Protein AF-A0A1Q3N729-F1 (afdb_monomer_lite)

pLDDT: mean 86.15, std 10.5, range [48.44, 96.31]

Foldseek 3Di:
DDDAQLQLLLVLLQLLLVCLPVQHDDPVSPVSSVLSNVLSVCSVVVNDHDPCVQADQDQLSLLSSLLSLVLSLVVLVPDDQKDQCPVVVVVVDPDDRIDGSVSSNVNSVVSSVVSPDVVSHDPCLVLVVVLLVQCVVVVWDKFWAFSNRFTWDADPVVRFIAGPPPRDTDDPSRTFKMKTFPVSVVSDDPVSQVCFDWDDDPGIIMTTSD

Radius of gyration: 19.37 Å; chains: 1; bounding box: 48×36×52 Å

Structure (mmCIF, N/CA/C/O backbone):
data_AF-A0A1Q3N729-F1
#
_entry.id   AF-A0A1Q3N729-F1
#
loop_
_atom_site.group_PDB
_atom_site.id
_atom_site.type_symbol
_atom_site.label_atom_id
_atom_site.label_alt_id
_atom_site.label_comp_id
_atom_site.label_asym_id
_atom_site.label_entity_id
_atom_site.label_seq_id
_atom_site.pdbx_PDB_ins_code
_atom_site.Cartn_x
_atom_site.Cartn_y
_atom_site.Cartn_z
_atom_site.occupancy
_atom_site.B_iso_or_equiv
_atom_site.auth_seq_id
_atom_site.auth_comp_id
_atom_site.auth_asym_id
_atom_site.auth_atom_id
_atom_site.pdbx_PDB_model_num
ATOM 1 N N . MET A 1 1 ? 1.161 -14.748 -14.981 1.00 62.72 1 MET A N 1
ATOM 2 C CA . MET A 1 1 ? 1.676 -13.370 -14.908 1.00 62.72 1 MET A CA 1
ATOM 3 C C . MET A 1 1 ? 1.676 -12.791 -16.302 1.00 62.72 1 MET A C 1
ATOM 5 O O . MET A 1 1 ? 2.078 -13.493 -17.229 1.00 62.72 1 MET A O 1
ATOM 9 N N . THR A 1 2 ? 1.177 -11.568 -16.454 1.00 73.75 2 THR A N 1
ATOM 10 C CA . THR A 1 2 ? 1.256 -10.825 -17.720 1.00 73.75 2 THR A CA 1
ATOM 11 C C . THR A 1 2 ? 2.715 -10.470 -18.000 1.00 73.75 2 THR A C 1
ATOM 13 O O . THR A 1 2 ? 3.450 -10.120 -17.078 1.00 73.75 2 THR A O 1
ATOM 16 N N . TYR A 1 3 ? 3.157 -10.611 -19.249 1.00 81.81 3 TYR A N 1
ATOM 17 C CA . TYR A 1 3 ? 4.534 -10.305 -19.633 1.00 81.81 3 TYR A CA 1
ATOM 18 C C . TYR A 1 3 ? 4.763 -8.788 -19.659 1.00 81.81 3 TYR A C 1
ATOM 20 O O . TYR A 1 3 ? 4.086 -8.078 -20.399 1.00 81.81 3 TYR A O 1
ATOM 28 N N . ILE A 1 4 ? 5.742 -8.308 -18.889 1.00 86.38 4 ILE A N 1
ATOM 29 C CA . ILE A 1 4 ? 6.162 -6.902 -18.862 1.00 86.38 4 ILE A CA 1
ATOM 30 C C . ILE A 1 4 ? 7.494 -6.780 -19.607 1.00 86.38 4 ILE A C 1
ATOM 32 O O . ILE A 1 4 ? 8.434 -7.524 -19.336 1.00 86.38 4 ILE A O 1
ATOM 36 N N . GLN A 1 5 ? 7.581 -5.831 -20.543 1.00 88.25 5 GLN A N 1
ATOM 37 C CA . GLN A 1 5 ? 8.807 -5.577 -21.306 1.00 88.25 5 GLN A CA 1
ATOM 38 C C . GLN A 1 5 ? 9.967 -5.189 -20.366 1.00 88.25 5 GLN A C 1
ATOM 40 O O . GLN A 1 5 ? 9.755 -4.339 -19.496 1.00 88.25 5 GLN A O 1
ATOM 45 N N . PRO A 1 6 ? 11.197 -5.708 -20.563 1.00 88.38 6 PRO A N 1
ATOM 46 C CA . PRO A 1 6 ? 12.302 -5.514 -19.617 1.00 88.38 6 PRO A CA 1
ATOM 47 C C . PRO A 1 6 ? 12.615 -4.043 -19.302 1.00 88.38 6 PRO A C 1
ATOM 49 O O . PRO A 1 6 ? 12.797 -3.671 -18.146 1.00 88.38 6 PRO A O 1
ATOM 52 N N . HIS A 1 7 ? 12.588 -3.166 -20.310 1.00 88.19 7 HIS A N 1
ATOM 53 C CA . HIS A 1 7 ? 12.826 -1.735 -20.099 1.00 88.19 7 HIS A CA 1
ATOM 54 C C . HIS A 1 7 ? 11.724 -1.053 -19.262 1.00 88.19 7 HIS A C 1
ATOM 56 O O . HIS A 1 7 ? 12.031 -0.174 -18.460 1.00 88.19 7 HIS A O 1
ATOM 62 N N . LEU A 1 8 ? 10.455 -1.461 -19.405 1.00 90.81 8 LEU A N 1
ATOM 63 C CA . LEU A 1 8 ? 9.344 -0.939 -18.595 1.00 90.81 8 LEU A CA 1
ATOM 64 C C . LEU A 1 8 ? 9.439 -1.459 -17.162 1.00 90.81 8 LEU A C 1
ATOM 66 O O . LEU A 1 8 ? 9.294 -0.685 -16.218 1.00 90.81 8 LEU A O 1
ATOM 70 N N . PHE A 1 9 ? 9.752 -2.747 -17.004 1.00 89.94 9 PHE A N 1
ATOM 71 C CA . PHE A 1 9 ? 10.015 -3.350 -15.702 1.00 89.94 9 PHE A CA 1
ATOM 72 C C . PHE A 1 9 ? 11.151 -2.619 -14.973 1.00 89.94 9 PHE A C 1
ATOM 74 O O . PHE A 1 9 ? 10.977 -2.209 -13.826 1.00 89.94 9 PHE A O 1
ATOM 81 N N . SER A 1 10 ? 12.266 -2.349 -15.662 1.00 90.19 10 SER A N 1
ATOM 82 C CA . SER A 1 10 ? 13.375 -1.556 -15.118 1.00 90.19 10 SER A CA 1
ATOM 83 C C . SER A 1 10 ? 12.914 -0.187 -14.612 1.00 90.19 10 SER A C 1
ATOM 85 O O . SER A 1 10 ? 13.227 0.188 -13.478 1.00 90.19 10 SER A O 1
ATOM 87 N N . MET A 1 11 ? 12.139 0.555 -15.413 1.00 91.00 11 MET A N 1
ATOM 88 C CA . MET A 1 11 ? 11.626 1.869 -15.01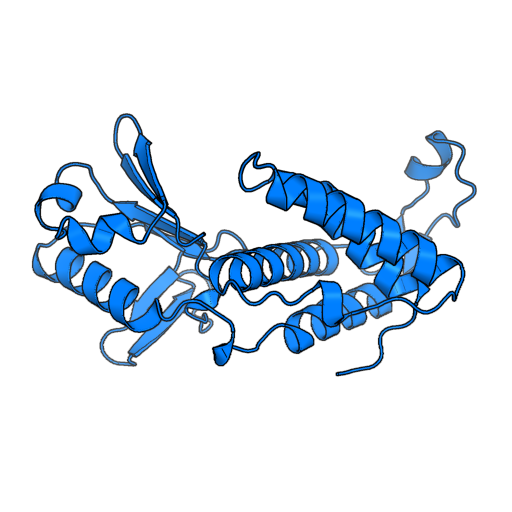2 1.00 91.00 11 MET A CA 1
ATOM 89 C C . MET A 1 11 ? 10.739 1.781 -13.766 1.00 91.00 11 MET A C 1
ATOM 91 O O . MET A 1 11 ? 10.939 2.552 -12.826 1.00 91.00 11 MET A O 1
ATOM 95 N N . ILE A 1 12 ? 9.810 0.821 -13.720 1.00 92.31 12 ILE A N 1
ATOM 96 C CA . ILE A 1 12 ? 8.921 0.606 -12.568 1.00 92.31 12 ILE A CA 1
ATOM 97 C C . ILE A 1 12 ? 9.743 0.281 -11.314 1.00 92.31 12 ILE A C 1
ATOM 99 O O . ILE A 1 12 ? 9.556 0.923 -10.279 1.00 92.31 12 ILE A O 1
ATOM 103 N N . CYS A 1 13 ? 10.703 -0.645 -11.409 1.00 91.38 13 CYS A N 1
ATOM 104 C CA . CYS A 1 13 ? 11.597 -1.000 -10.306 1.00 91.38 13 CYS A CA 1
ATOM 105 C C . CYS A 1 13 ? 12.408 0.199 -9.804 1.00 91.38 13 CYS A C 1
ATOM 107 O O . CYS A 1 13 ? 12.534 0.374 -8.595 1.00 91.38 13 CYS A O 1
ATOM 109 N N . ARG A 1 14 ? 12.911 1.068 -10.691 1.00 91.38 14 ARG A N 1
ATOM 110 C CA . ARG A 1 14 ? 13.633 2.291 -10.290 1.00 91.38 14 ARG A CA 1
ATOM 111 C C . ARG A 1 14 ? 12.739 3.288 -9.572 1.00 91.38 14 ARG A C 1
ATOM 113 O O . ARG A 1 14 ? 13.172 3.884 -8.584 1.00 91.38 14 ARG A O 1
ATOM 120 N N . ILE A 1 15 ? 11.516 3.495 -10.055 1.00 91.62 15 ILE A N 1
ATOM 121 C CA . ILE A 1 15 ? 10.563 4.400 -9.402 1.00 91.62 15 ILE A CA 1
ATOM 122 C C . ILE A 1 15 ? 10.216 3.849 -8.012 1.00 91.62 15 ILE A C 1
ATOM 124 O O . ILE A 1 15 ? 10.331 4.582 -7.028 1.00 91.62 15 ILE A O 1
ATOM 128 N N . ALA A 1 16 ? 9.913 2.551 -7.913 1.00 90.94 16 ALA A N 1
ATOM 129 C CA . ALA A 1 16 ? 9.647 1.869 -6.649 1.00 90.94 16 ALA A CA 1
ATOM 130 C C . ALA A 1 16 ? 10.847 1.936 -5.686 1.00 90.94 16 ALA A C 1
ATOM 132 O O . ALA A 1 16 ? 10.696 2.334 -4.533 1.00 90.94 16 ALA A O 1
ATOM 133 N N . ALA A 1 17 ? 12.065 1.644 -6.150 1.00 90.00 17 ALA A N 1
ATOM 134 C CA . ALA A 1 17 ? 13.282 1.681 -5.333 1.00 90.00 17 ALA A CA 1
ATOM 135 C C . ALA A 1 17 ? 13.542 3.071 -4.730 1.00 90.00 17 ALA A C 1
ATOM 137 O O . ALA A 1 17 ? 13.922 3.193 -3.564 1.00 90.00 17 ALA A O 1
ATOM 138 N N . ASN A 1 18 ? 13.289 4.140 -5.491 1.00 85.88 18 ASN A N 1
ATOM 139 C CA . ASN A 1 18 ? 13.407 5.512 -4.989 1.00 85.88 18 ASN A CA 1
ATOM 140 C C . ASN A 1 18 ? 12.306 5.891 -3.983 1.00 85.88 18 ASN A C 1
ATOM 142 O O . ASN A 1 18 ? 12.441 6.890 -3.275 1.00 85.88 18 ASN A O 1
ATOM 146 N N . ARG A 1 19 ? 11.234 5.098 -3.889 1.00 77.75 19 ARG A N 1
ATOM 147 C CA . ARG A 1 19 ? 10.113 5.292 -2.957 1.00 77.75 19 ARG A CA 1
ATOM 148 C C . ARG A 1 19 ? 10.084 4.312 -1.792 1.00 77.75 19 ARG A C 1
ATOM 150 O O . ARG A 1 19 ? 9.336 4.552 -0.851 1.00 77.75 19 ARG A O 1
ATOM 157 N N . ALA A 1 20 ? 10.941 3.293 -1.783 1.00 71.50 20 ALA A N 1
ATOM 158 C CA . ALA A 1 20 ? 11.033 2.313 -0.698 1.00 71.50 20 ALA A CA 1
ATOM 159 C C . ALA A 1 20 ? 11.276 2.944 0.696 1.00 71.50 20 ALA A C 1
ATOM 161 O O . ALA A 1 20 ? 11.021 2.306 1.711 1.00 71.50 20 ALA A O 1
ATOM 162 N N . TYR A 1 21 ? 11.705 4.212 0.754 1.00 59.06 21 TYR A N 1
ATOM 163 C CA . TYR A 1 21 ? 11.908 4.981 1.987 1.00 59.06 21 TYR A CA 1
ATOM 164 C C . TYR A 1 21 ? 10.679 5.710 2.543 1.00 59.06 21 TYR A C 1
ATOM 166 O O . TYR A 1 21 ? 10.764 6.255 3.641 1.00 59.06 21 TYR A O 1
ATOM 174 N N . TYR A 1 22 ? 9.553 5.763 1.827 1.00 54.75 22 TYR A N 1
ATOM 175 C CA . TYR A 1 22 ? 8.402 6.575 2.251 1.00 54.75 22 TYR A CA 1
ATOM 176 C C . TYR A 1 22 ? 7.656 6.003 3.476 1.00 54.75 22 TYR A C 1
ATOM 178 O O . TYR A 1 22 ? 6.832 6.698 4.061 1.00 54.75 22 TYR A O 1
ATOM 186 N N . PHE A 1 23 ? 7.961 4.763 3.886 1.00 51.62 23 PHE A N 1
ATOM 187 C CA . PHE A 1 23 ? 7.179 3.996 4.865 1.00 51.62 23 PHE A CA 1
ATOM 188 C C . PHE A 1 23 ? 7.904 3.659 6.190 1.00 51.62 23 PHE A C 1
ATOM 190 O O . PHE A 1 23 ? 7.262 3.053 7.033 1.00 51.62 23 PHE A O 1
ATOM 197 N N . GLU A 1 24 ? 9.174 4.075 6.375 1.00 53.62 24 GLU A N 1
ATOM 198 C CA . GLU A 1 24 ? 10.102 3.925 7.540 1.00 53.62 24 GLU A CA 1
ATOM 199 C C . GLU A 1 24 ? 11.407 3.176 7.197 1.00 53.62 24 GLU A C 1
ATOM 201 O O . GLU A 1 24 ? 11.455 2.351 6.285 1.00 53.62 24 GLU A O 1
ATOM 206 N N . PHE A 1 25 ? 12.483 3.479 7.934 1.00 60.22 25 PHE A N 1
ATOM 207 C CA . PHE A 1 25 ? 13.838 2.972 7.692 1.00 60.22 25 PHE A CA 1
ATOM 208 C C . PHE A 1 25 ? 14.115 1.698 8.504 1.00 60.22 25 PHE A C 1
ATOM 210 O O . PHE A 1 25 ? 14.420 1.771 9.694 1.00 60.22 25 PHE A O 1
ATOM 217 N N . ASP A 1 26 ? 14.059 0.540 7.851 1.00 73.50 26 ASP A N 1
ATOM 218 C CA . ASP A 1 26 ? 14.499 -0.739 8.410 1.00 73.50 26 ASP A CA 1
ATOM 219 C C . ASP A 1 26 ? 15.453 -1.477 7.444 1.00 73.50 26 ASP A C 1
ATOM 221 O O . ASP A 1 26 ? 15.571 -1.151 6.258 1.00 73.50 26 ASP A O 1
ATOM 225 N N . ASP A 1 27 ? 16.205 -2.445 7.977 1.00 80.81 27 ASP A N 1
ATOM 226 C CA . ASP A 1 27 ? 17.251 -3.169 7.234 1.00 80.81 27 ASP A CA 1
ATOM 227 C C . ASP A 1 27 ? 16.683 -3.975 6.053 1.00 80.81 27 ASP A C 1
ATOM 229 O O . ASP A 1 27 ? 17.335 -4.141 5.020 1.00 80.81 27 ASP A O 1
ATOM 233 N N . TRP A 1 28 ? 15.444 -4.457 6.172 1.00 82.88 28 TRP A N 1
ATOM 234 C CA . TRP A 1 28 ? 14.828 -5.257 5.121 1.00 82.88 28 TRP A CA 1
ATOM 235 C C . TRP A 1 28 ? 14.376 -4.385 3.938 1.00 82.88 28 TRP A C 1
ATOM 237 O O . TRP A 1 28 ? 14.582 -4.788 2.791 1.00 82.88 28 TRP A O 1
ATOM 247 N N . ARG A 1 29 ? 13.843 -3.175 4.169 1.00 80.44 29 ARG A N 1
ATOM 248 C CA . ARG A 1 29 ? 13.480 -2.228 3.095 1.00 80.44 29 ARG A CA 1
ATOM 249 C C . ARG A 1 29 ? 14.702 -1.728 2.346 1.00 80.44 29 ARG A C 1
ATOM 251 O O . ARG A 1 29 ? 14.620 -1.522 1.135 1.00 80.44 29 ARG A O 1
ATOM 258 N N . LEU A 1 30 ? 15.841 -1.578 3.029 1.00 83.44 30 LEU A N 1
ATOM 259 C CA . LEU A 1 30 ? 17.109 -1.260 2.371 1.00 83.44 30 LEU A CA 1
ATOM 260 C C . LEU A 1 30 ? 17.516 -2.379 1.402 1.00 83.44 30 LEU A C 1
ATOM 262 O O . LEU A 1 30 ? 17.782 -2.109 0.233 1.00 83.44 30 LEU A O 1
ATOM 266 N N . LYS A 1 31 ? 17.457 -3.637 1.854 1.00 87.69 31 LYS A N 1
ATOM 267 C CA . LYS A 1 31 ? 17.709 -4.805 0.996 1.00 87.69 31 LYS A CA 1
ATOM 268 C C . LYS A 1 31 ? 16.724 -4.891 -0.168 1.00 87.69 31 LYS A C 1
ATOM 270 O O . LYS A 1 31 ? 17.140 -5.187 -1.282 1.00 87.69 31 LYS A O 1
ATOM 275 N N . LEU A 1 32 ? 15.439 -4.596 0.060 1.00 88.12 32 LEU A N 1
ATOM 276 C CA . LEU A 1 32 ? 14.440 -4.545 -1.010 1.00 88.12 32 LEU A CA 1
ATOM 277 C C . LEU A 1 32 ? 14.784 -3.463 -2.041 1.00 88.12 32 LEU A C 1
ATOM 279 O O . LEU A 1 32 ? 14.705 -3.718 -3.238 1.00 88.12 32 LEU A O 1
ATOM 283 N N . ARG A 1 33 ? 15.174 -2.264 -1.601 1.00 88.94 33 ARG A N 1
ATOM 284 C CA . ARG A 1 33 ? 15.591 -1.182 -2.501 1.00 88.94 33 ARG A CA 1
ATOM 285 C C . ARG A 1 33 ? 16.772 -1.600 -3.374 1.00 88.94 33 ARG A C 1
ATOM 287 O O . ARG A 1 33 ? 16.723 -1.391 -4.585 1.00 88.94 33 ARG A O 1
ATOM 294 N N . ASP A 1 34 ? 17.808 -2.172 -2.769 1.00 89.56 34 ASP A N 1
ATOM 295 C CA . ASP A 1 34 ? 19.011 -2.595 -3.489 1.00 89.56 34 ASP A CA 1
ATOM 296 C C . ASP A 1 34 ? 18.684 -3.715 -4.484 1.00 89.56 34 ASP A C 1
ATOM 298 O O . ASP A 1 34 ? 19.067 -3.633 -5.652 1.00 89.56 34 ASP A O 1
ATOM 302 N N . ALA A 1 35 ? 17.865 -4.683 -4.065 1.00 89.81 35 ALA A N 1
ATOM 303 C CA . ALA A 1 35 ? 17.335 -5.727 -4.933 1.00 89.81 35 ALA A CA 1
ATOM 304 C C . ALA A 1 35 ? 16.549 -5.154 -6.125 1.00 89.81 35 ALA A C 1
ATOM 306 O O . ALA A 1 35 ? 16.738 -5.594 -7.255 1.00 89.81 35 ALA A O 1
ATOM 307 N N . LEU A 1 36 ? 15.697 -4.144 -5.918 1.00 91.75 36 LEU A N 1
ATOM 308 C CA . LEU A 1 36 ? 14.953 -3.502 -7.009 1.00 91.75 36 LEU A CA 1
ATOM 309 C C . LEU A 1 36 ? 15.881 -2.798 -8.011 1.00 91.75 36 LEU A C 1
ATOM 311 O O . LEU A 1 36 ? 15.623 -2.847 -9.216 1.00 91.75 36 LEU A O 1
ATOM 315 N N . PHE A 1 37 ? 16.964 -2.166 -7.548 1.00 91.69 37 PHE A N 1
ATOM 316 C CA . PHE A 1 37 ? 17.967 -1.597 -8.452 1.00 91.69 37 PHE A CA 1
ATOM 317 C C . PHE A 1 37 ? 18.744 -2.669 -9.216 1.00 91.69 37 PHE A C 1
ATOM 319 O O . PHE A 1 37 ? 18.982 -2.494 -10.412 1.00 91.69 37 PHE A O 1
ATOM 326 N N . GLU A 1 38 ? 19.103 -3.771 -8.560 1.00 90.75 38 GLU A N 1
ATOM 327 C CA . GLU A 1 38 ? 19.756 -4.911 -9.203 1.00 90.75 38 GLU A CA 1
ATOM 328 C C . GLU A 1 38 ? 18.862 -5.507 -10.297 1.00 90.75 38 GLU A C 1
ATOM 330 O O . GLU A 1 38 ? 19.285 -5.594 -11.449 1.00 90.75 38 GLU A O 1
ATOM 335 N N . GLN A 1 39 ? 17.596 -5.801 -9.985 1.00 90.31 39 GLN A N 1
ATOM 336 C CA . GLN A 1 39 ? 16.635 -6.325 -10.960 1.00 90.31 39 GLN A CA 1
ATOM 337 C C . GLN A 1 39 ? 16.397 -5.361 -12.126 1.00 90.31 39 GLN A C 1
ATOM 339 O O . GLN A 1 39 ? 16.280 -5.789 -13.273 1.00 90.31 39 GLN A O 1
ATOM 344 N N . SER A 1 40 ? 16.374 -4.052 -11.862 1.00 90.94 40 SER A N 1
ATOM 345 C CA . SER A 1 40 ? 16.309 -3.040 -12.919 1.00 90.94 40 SER A CA 1
ATOM 346 C C . SER A 1 40 ? 17.525 -3.099 -13.849 1.00 90.94 40 SER A C 1
ATOM 348 O O . SER A 1 40 ? 17.356 -3.077 -15.068 1.00 90.94 40 SER A O 1
ATOM 350 N N . ALA A 1 41 ? 18.738 -3.185 -13.298 1.00 90.25 41 ALA A N 1
ATOM 351 C CA . ALA A 1 41 ? 19.960 -3.272 -14.093 1.00 90.25 41 ALA A CA 1
ATOM 352 C C . ALA A 1 41 ? 20.013 -4.569 -14.916 1.00 90.25 41 ALA A C 1
ATOM 354 O O . ALA A 1 41 ? 20.371 -4.536 -16.092 1.00 90.25 41 ALA A O 1
ATOM 355 N N . MET A 1 42 ? 19.604 -5.695 -14.327 1.00 89.75 42 MET A N 1
ATOM 356 C CA . MET A 1 42 ? 19.506 -6.981 -15.023 1.00 89.75 42 MET A CA 1
ATOM 357 C C . MET A 1 42 ? 18.512 -6.916 -16.189 1.00 89.75 42 MET A C 1
ATOM 359 O O . MET A 1 42 ? 18.853 -7.311 -17.304 1.00 89.75 42 MET A O 1
ATOM 363 N N . ALA A 1 43 ? 17.330 -6.332 -15.966 1.00 88.62 43 ALA A N 1
ATOM 364 C CA . ALA A 1 43 ? 16.313 -6.168 -17.001 1.00 88.62 43 ALA A CA 1
ATOM 365 C C . ALA A 1 43 ? 16.766 -5.252 -18.154 1.00 88.62 43 ALA A C 1
ATOM 367 O O . ALA A 1 43 ? 16.451 -5.527 -19.309 1.00 88.62 43 ALA A O 1
ATOM 368 N N . GLU A 1 44 ? 17.537 -4.191 -17.889 1.00 86.56 44 GLU A N 1
ATOM 369 C CA . GLU A 1 44 ? 18.114 -3.350 -18.956 1.00 86.56 44 GLU A CA 1
ATOM 370 C C . GLU A 1 44 ? 19.161 -4.072 -19.799 1.00 86.56 44 GLU A C 1
ATOM 372 O O . GLU A 1 44 ? 19.295 -3.789 -20.990 1.00 86.56 44 GLU A O 1
ATOM 377 N N . LEU A 1 45 ? 19.898 -4.996 -19.188 1.00 86.25 45 LEU A N 1
ATOM 378 C CA . LEU A 1 45 ? 20.889 -5.814 -19.878 1.00 86.25 45 LEU A CA 1
ATOM 379 C C . LEU A 1 45 ? 20.267 -7.033 -20.578 1.00 86.25 45 LEU A C 1
ATOM 381 O O . LEU A 1 45 ? 21.003 -7.792 -21.206 1.00 86.25 45 LEU A O 1
ATOM 385 N N . ASP A 1 46 ? 18.945 -7.224 -20.467 1.00 81.38 46 ASP A N 1
ATOM 386 C CA . ASP A 1 46 ? 18.220 -8.428 -20.902 1.00 81.38 46 ASP A CA 1
ATOM 387 C C . ASP A 1 46 ? 18.850 -9.722 -20.341 1.00 81.38 46 ASP A C 1
ATOM 389 O O . ASP A 1 46 ? 18.843 -10.791 -20.954 1.00 81.38 46 ASP A O 1
ATOM 393 N N . ILE A 1 47 ? 19.443 -9.612 -19.148 1.00 78.19 47 ILE A N 1
ATOM 394 C CA . ILE A 1 47 ? 20.000 -10.730 -18.391 1.00 78.19 47 ILE A CA 1
ATOM 395 C C . ILE A 1 47 ? 18.895 -11.171 -17.440 1.00 78.19 47 ILE A C 1
ATOM 397 O O . ILE A 1 47 ? 18.396 -10.349 -16.677 1.00 78.19 47 ILE A O 1
ATOM 401 N N . GLY A 1 48 ? 18.504 -12.450 -17.520 1.00 69.06 48 GLY A N 1
ATOM 402 C CA . GLY A 1 48 ? 17.345 -13.012 -16.818 1.00 69.06 48 GLY A CA 1
ATOM 403 C C . GLY A 1 48 ? 17.135 -12.414 -15.427 1.00 69.06 48 GLY A C 1
ATOM 404 O O . GLY A 1 48 ? 17.966 -12.608 -14.547 1.00 69.06 48 GLY A O 1
ATOM 405 N N . PHE A 1 49 ? 16.044 -11.668 -15.266 1.00 72.81 49 PHE A N 1
ATOM 406 C CA . PHE A 1 49 ? 15.644 -11.041 -14.012 1.00 72.81 49 PHE A CA 1
ATOM 407 C C . PHE A 1 49 ? 14.560 -11.886 -13.347 1.00 72.81 49 PHE A C 1
ATOM 409 O O . PHE A 1 49 ? 13.771 -12.555 -14.022 1.00 72.81 49 PHE A O 1
ATOM 416 N N . ASP A 1 50 ? 14.540 -11.865 -12.022 1.00 70.31 50 ASP A N 1
ATOM 417 C CA . ASP A 1 50 ? 13.657 -12.697 -11.226 1.00 70.31 50 ASP A CA 1
ATOM 418 C C . ASP A 1 50 ? 12.531 -11.858 -10.625 1.00 70.31 50 ASP A C 1
ATOM 420 O O . ASP A 1 50 ? 12.727 -11.044 -9.723 1.00 70.31 50 ASP A O 1
ATOM 424 N N . ILE A 1 51 ? 11.321 -12.076 -11.130 1.00 65.94 51 ILE A N 1
ATOM 425 C CA . ILE A 1 51 ? 10.098 -11.497 -10.571 1.00 65.94 51 ILE A CA 1
ATOM 426 C C . ILE A 1 51 ? 9.677 -12.184 -9.264 1.00 65.94 51 ILE A C 1
ATOM 428 O O . ILE A 1 51 ? 8.801 -11.671 -8.576 1.00 65.94 51 ILE A O 1
ATOM 432 N N . GLU A 1 52 ? 10.279 -13.311 -8.879 1.00 65.50 52 GLU A N 1
ATOM 433 C CA . GLU A 1 52 ? 9.988 -14.011 -7.622 1.00 65.50 52 GLU A CA 1
ATOM 434 C C . GLU A 1 52 ? 10.661 -13.370 -6.407 1.00 65.50 52 GLU A C 1
ATOM 436 O O . GLU A 1 52 ? 10.132 -13.496 -5.305 1.00 65.50 52 GLU A O 1
ATOM 441 N N . ILE A 1 53 ? 11.717 -12.560 -6.585 1.00 67.81 53 ILE A N 1
ATOM 442 C CA . ILE A 1 53 ? 12.294 -11.728 -5.502 1.00 67.81 53 ILE A CA 1
ATOM 443 C C . ILE A 1 53 ? 11.241 -10.821 -4.837 1.00 67.81 53 ILE A C 1
ATOM 445 O O . ILE A 1 53 ? 11.383 -10.327 -3.711 1.00 67.81 53 ILE A O 1
ATOM 449 N N . LEU A 1 54 ? 10.141 -10.608 -5.549 1.00 66.00 54 LEU A N 1
ATOM 450 C CA . LEU A 1 54 ? 8.999 -9.821 -5.149 1.00 66.00 54 LEU A CA 1
ATOM 451 C C . LEU A 1 54 ? 8.072 -10.536 -4.158 1.00 66.00 54 LEU A C 1
ATOM 453 O O . LEU A 1 54 ? 7.251 -9.871 -3.537 1.00 66.00 54 LEU A O 1
ATOM 457 N N . PHE A 1 55 ? 8.240 -11.834 -3.913 1.00 76.62 55 PHE A N 1
ATOM 458 C CA . PHE A 1 55 ? 7.483 -12.578 -2.905 1.00 76.62 55 PHE A CA 1
ATOM 459 C C . PHE A 1 55 ? 8.437 -13.173 -1.865 1.00 76.62 55 PHE A C 1
ATOM 461 O O . PHE A 1 55 ? 9.531 -13.625 -2.184 1.00 76.62 55 PHE A O 1
ATOM 468 N N . THR A 1 56 ? 8.058 -13.114 -0.593 1.00 82.38 56 THR A N 1
ATOM 469 C CA . THR A 1 56 ? 8.754 -13.796 0.505 1.00 82.38 56 THR A CA 1
ATOM 470 C C . THR A 1 56 ? 7.773 -14.674 1.278 1.00 82.38 56 THR A C 1
ATOM 472 O O . THR A 1 56 ? 6.561 -14.619 1.070 1.00 82.38 56 THR A O 1
ATOM 475 N N . GLU A 1 57 ? 8.292 -15.505 2.181 1.00 85.12 57 GLU A N 1
ATOM 476 C CA . GLU A 1 57 ? 7.456 -16.293 3.094 1.00 85.12 57 GLU A CA 1
ATOM 477 C C . GLU A 1 57 ? 6.734 -15.423 4.135 1.00 85.12 57 GLU A C 1
ATOM 479 O O . GLU A 1 57 ? 5.718 -15.847 4.678 1.00 85.12 57 GLU A O 1
ATOM 484 N N . ASP A 1 58 ? 7.239 -14.216 4.415 1.00 89.31 58 ASP A N 1
ATOM 485 C CA . ASP A 1 58 ? 6.664 -13.293 5.394 1.00 89.31 58 ASP A CA 1
ATOM 486 C C . ASP A 1 58 ? 5.489 -12.504 4.781 1.00 89.31 58 ASP A C 1
ATOM 488 O O . ASP A 1 58 ? 5.704 -11.638 3.921 1.00 89.31 58 ASP A O 1
ATOM 492 N N . PRO A 1 59 ? 4.242 -12.722 5.245 1.00 90.12 59 PRO A N 1
ATOM 493 C CA . PRO A 1 59 ? 3.083 -12.037 4.690 1.00 90.12 59 PRO A CA 1
ATOM 494 C C . PRO A 1 59 ? 3.135 -10.513 4.848 1.00 90.12 59 PRO A C 1
ATOM 496 O O . PRO A 1 59 ? 2.638 -9.797 3.976 1.00 90.12 59 PRO A O 1
ATOM 499 N N . LYS A 1 60 ? 3.749 -9.987 5.921 1.00 88.56 60 LYS A N 1
ATOM 500 C CA . LYS A 1 60 ? 3.862 -8.531 6.129 1.00 88.56 60 LYS A CA 1
ATOM 501 C C . LYS A 1 60 ? 4.758 -7.895 5.073 1.00 88.56 60 LYS A C 1
ATOM 503 O O . LYS A 1 60 ? 4.413 -6.860 4.506 1.00 88.56 60 LYS A O 1
ATOM 508 N N . GLN A 1 61 ? 5.872 -8.548 4.745 1.00 88.31 61 GLN A N 1
ATOM 509 C CA . GLN A 1 61 ? 6.761 -8.091 3.677 1.00 88.31 61 GLN A CA 1
ATOM 510 C C . GLN A 1 61 ? 6.065 -8.128 2.314 1.00 88.31 61 GLN A C 1
ATOM 512 O O . GLN A 1 61 ? 6.229 -7.194 1.530 1.00 88.31 61 GLN A O 1
ATOM 517 N N . ASN A 1 62 ? 5.254 -9.154 2.037 1.00 90.50 62 ASN A N 1
ATOM 518 C CA . ASN A 1 62 ? 4.461 -9.220 0.806 1.00 90.50 62 ASN A CA 1
ATOM 519 C C . ASN A 1 62 ? 3.450 -8.074 0.708 1.00 90.50 62 ASN A C 1
ATOM 521 O O . ASN A 1 62 ? 3.369 -7.434 -0.340 1.00 90.50 62 ASN A O 1
ATOM 525 N N . LEU A 1 63 ? 2.732 -7.770 1.797 1.00 90.06 63 LEU A N 1
ATOM 526 C CA . LEU A 1 63 ? 1.822 -6.622 1.844 1.00 90.06 63 LEU A CA 1
ATOM 527 C C . LEU A 1 63 ? 2.583 -5.303 1.641 1.00 90.06 63 LEU A C 1
ATOM 529 O O . LEU A 1 63 ? 2.149 -4.458 0.863 1.00 90.06 63 LEU A O 1
ATOM 533 N N . CYS A 1 64 ? 3.760 -5.152 2.255 1.00 88.44 64 CYS A N 1
ATOM 534 C CA . CYS A 1 64 ? 4.576 -3.952 2.083 1.00 88.44 64 CYS A CA 1
ATOM 535 C C . CYS A 1 64 ? 5.105 -3.787 0.650 1.00 88.44 64 CYS A C 1
ATOM 537 O O . CYS A 1 64 ? 5.156 -2.666 0.140 1.00 88.44 64 CYS A O 1
ATOM 539 N N . LYS A 1 65 ? 5.483 -4.882 -0.021 1.00 89.44 65 LYS A N 1
ATOM 540 C CA . LYS A 1 65 ? 5.869 -4.858 -1.440 1.00 89.44 65 LYS A CA 1
ATOM 541 C C . LYS A 1 65 ? 4.676 -4.508 -2.324 1.00 89.44 65 LYS A C 1
ATOM 543 O O . LYS A 1 65 ? 4.810 -3.627 -3.170 1.00 89.44 65 LYS A O 1
ATOM 548 N N . TYR A 1 66 ? 3.517 -5.133 -2.097 1.00 91.62 66 TYR A N 1
ATOM 549 C CA . TYR A 1 66 ? 2.276 -4.777 -2.789 1.00 91.62 66 TYR A CA 1
ATOM 550 C C . TYR A 1 66 ? 1.994 -3.279 -2.650 1.00 91.62 66 TYR A C 1
ATOM 552 O O . TYR A 1 66 ? 1.798 -2.597 -3.656 1.00 91.62 66 TYR A O 1
ATOM 560 N N . HIS A 1 67 ? 2.077 -2.747 -1.427 1.00 90.62 67 HIS A N 1
ATOM 561 C CA . HIS A 1 67 ? 1.888 -1.324 -1.180 1.00 90.62 67 HIS A CA 1
ATOM 562 C C . HIS A 1 67 ? 2.875 -0.465 -1.974 1.00 90.62 67 HIS A C 1
ATOM 564 O O . HIS A 1 67 ? 2.471 0.447 -2.696 1.00 90.62 67 HIS A O 1
ATOM 570 N N . LEU A 1 68 ? 4.165 -0.795 -1.933 1.00 90.38 68 LEU A N 1
ATOM 571 C CA . LEU A 1 68 ? 5.180 -0.065 -2.690 1.00 90.38 68 LEU A CA 1
ATOM 572 C C . LEU A 1 68 ? 4.857 0.004 -4.194 1.00 90.38 68 LEU A C 1
ATOM 574 O O . LEU A 1 68 ? 4.968 1.075 -4.800 1.00 90.38 68 LEU A O 1
ATOM 578 N N . PHE A 1 69 ? 4.437 -1.111 -4.797 1.00 91.75 69 PHE A N 1
ATOM 579 C CA . PHE A 1 69 ? 4.096 -1.151 -6.220 1.00 91.75 69 PHE A CA 1
ATOM 580 C C . PHE A 1 69 ? 2.766 -0.472 -6.537 1.00 91.75 69 PHE A C 1
ATOM 582 O O . PHE A 1 69 ? 2.688 0.224 -7.546 1.00 91.75 69 PHE A O 1
ATOM 589 N N . LYS A 1 70 ? 1.755 -0.587 -5.673 1.00 92.56 70 LYS A N 1
ATOM 590 C CA . LYS A 1 70 ? 0.475 0.113 -5.840 1.00 92.56 70 LYS A CA 1
ATOM 591 C C . LYS A 1 70 ? 0.656 1.629 -5.776 1.00 92.56 70 LYS A C 1
ATOM 593 O O . LYS A 1 70 ? 0.162 2.343 -6.641 1.00 92.56 70 LYS A O 1
ATOM 598 N N . TYR A 1 71 ? 1.447 2.120 -4.822 1.00 90.56 71 TYR A N 1
ATOM 599 C CA . TYR A 1 71 ? 1.812 3.536 -4.751 1.00 90.56 71 TYR A CA 1
ATOM 600 C C . TYR A 1 71 ? 2.611 3.984 -5.986 1.00 90.56 71 TYR A C 1
ATOM 602 O O . TYR A 1 71 ? 2.370 5.057 -6.542 1.00 90.56 71 TYR A O 1
ATOM 610 N N . THR A 1 72 ? 3.546 3.146 -6.446 1.00 92.12 72 THR A N 1
ATOM 611 C CA . THR A 1 72 ? 4.315 3.392 -7.676 1.00 92.12 72 THR A CA 1
ATOM 612 C C . THR A 1 72 ? 3.406 3.498 -8.899 1.00 92.12 72 THR A C 1
ATOM 614 O O . THR A 1 72 ? 3.578 4.417 -9.698 1.00 92.12 72 THR A O 1
ATOM 617 N N . ASP A 1 73 ? 2.415 2.615 -9.024 1.00 94.31 73 ASP A N 1
ATOM 618 C CA . ASP A 1 73 ? 1.403 2.687 -10.076 1.00 94.31 73 ASP A CA 1
ATOM 619 C C . ASP A 1 73 ? 0.597 3.986 -9.983 1.00 94.31 73 ASP A C 1
ATOM 621 O O . ASP A 1 73 ? 0.556 4.721 -10.964 1.00 94.31 73 ASP A O 1
ATOM 625 N N . CYS A 1 74 ? 0.067 4.356 -8.810 1.00 91.56 74 CYS A N 1
ATOM 626 C CA . CYS A 1 74 ? -0.658 5.622 -8.638 1.00 91.56 74 CYS A CA 1
ATOM 627 C C . CYS A 1 74 ? 0.151 6.839 -9.125 1.00 91.56 74 CYS A C 1
ATOM 629 O O . CYS A 1 74 ? -0.387 7.714 -9.809 1.00 91.56 74 CYS A O 1
ATOM 631 N N . LEU A 1 75 ? 1.456 6.880 -8.828 1.00 90.88 75 LEU A N 1
ATOM 632 C CA . LEU A 1 75 ? 2.348 7.926 -9.333 1.00 90.88 75 LEU A CA 1
ATOM 633 C C . LEU A 1 75 ? 2.476 7.884 -10.859 1.00 90.88 75 LEU A C 1
ATOM 635 O O . LEU A 1 75 ? 2.339 8.919 -11.509 1.00 90.88 75 LEU A O 1
ATOM 639 N N . ILE A 1 76 ? 2.713 6.708 -11.438 1.00 93.00 76 ILE A N 1
ATOM 640 C CA . ILE A 1 76 ? 2.828 6.539 -12.892 1.00 93.00 76 ILE A CA 1
ATOM 641 C C . ILE A 1 76 ? 1.520 6.931 -13.598 1.00 93.00 76 ILE A C 1
ATOM 643 O O . ILE A 1 76 ? 1.560 7.624 -14.617 1.00 93.00 76 ILE A O 1
ATOM 647 N N . GLN A 1 77 ? 0.361 6.571 -13.042 1.00 94.12 77 GLN A N 1
ATOM 648 C CA . GLN A 1 77 ? -0.945 6.947 -13.590 1.00 94.12 77 GLN A CA 1
ATOM 649 C C . GLN A 1 77 ? -1.158 8.464 -13.589 1.00 94.12 77 GLN A C 1
ATOM 651 O O . GLN A 1 77 ? -1.780 8.987 -14.518 1.00 94.12 77 GLN A O 1
ATOM 656 N N . SER A 1 78 ? -0.603 9.171 -12.597 1.00 91.31 78 SER A N 1
ATOM 657 C CA . SER A 1 78 ? -0.689 10.634 -12.487 1.00 91.31 78 SER A CA 1
ATOM 658 C C . SER A 1 78 ? 0.169 11.403 -13.499 1.00 91.31 78 SER A C 1
ATOM 660 O O . SER A 1 78 ? -0.031 12.606 -13.662 1.00 91.31 78 SER A O 1
ATOM 662 N N . LEU A 1 79 ? 1.099 10.733 -14.193 1.00 90.94 79 LEU A N 1
ATOM 663 C CA . LEU A 1 79 ? 1.896 11.353 -15.251 1.00 90.94 79 LEU A CA 1
ATOM 664 C C . LEU A 1 79 ? 1.006 11.811 -16.416 1.00 90.94 79 LEU A C 1
ATOM 666 O O . LEU A 1 79 ? -0.020 11.199 -16.727 1.00 90.94 79 LEU A O 1
ATOM 670 N N . ASN A 1 80 ? 1.432 12.852 -17.120 1.00 91.69 80 ASN A N 1
ATOM 671 C CA . ASN A 1 80 ? 0.824 13.277 -18.374 1.00 91.69 80 ASN A CA 1
ATOM 672 C C . ASN A 1 80 ? 0.967 12.179 -19.437 1.00 91.69 80 ASN A C 1
ATOM 674 O O . ASN A 1 80 ? 1.862 11.336 -19.370 1.00 91.69 80 ASN A O 1
ATOM 678 N N . GLU A 1 81 ? 0.108 12.194 -20.459 1.00 90.00 81 GLU A N 1
ATOM 679 C CA . GLU A 1 81 ? 0.204 11.259 -21.596 1.00 90.00 81 GLU A CA 1
ATOM 680 C C . GLU A 1 81 ? 1.567 11.338 -22.296 1.00 90.00 81 GLU A C 1
ATOM 682 O O . GLU A 1 81 ? 2.110 10.331 -22.756 1.00 90.00 81 GLU A O 1
ATOM 687 N N . ILE A 1 82 ? 2.126 12.547 -22.339 1.00 88.62 82 ILE A N 1
ATOM 688 C CA . ILE A 1 82 ? 3.460 12.837 -22.840 1.00 88.62 82 ILE A CA 1
ATOM 689 C C . ILE A 1 82 ? 4.196 13.624 -21.761 1.00 88.62 82 ILE A C 1
ATOM 691 O O . ILE A 1 82 ? 3.828 14.756 -21.448 1.00 88.62 82 ILE A O 1
ATOM 695 N N . GLU A 1 83 ? 5.239 13.023 -21.200 1.00 84.94 83 GLU A N 1
ATOM 696 C CA . GLU A 1 83 ? 6.097 13.668 -20.213 1.00 84.94 83 GLU A CA 1
ATOM 697 C C . GLU A 1 83 ? 7.248 14.400 -20.885 1.00 84.94 83 GLU A C 1
ATOM 699 O O . GLU A 1 83 ? 7.951 13.838 -21.727 1.00 84.94 83 GLU A O 1
ATOM 704 N N . ASN A 1 84 ? 7.455 15.656 -20.494 1.00 81.69 84 ASN A N 1
ATOM 705 C CA . ASN A 1 84 ? 8.541 16.475 -21.009 1.00 81.69 84 ASN A CA 1
ATOM 706 C C . ASN A 1 84 ? 9.817 16.214 -20.197 1.00 81.69 84 ASN A C 1
ATOM 708 O O . ASN A 1 84 ? 9.959 16.664 -19.060 1.00 81.69 84 ASN A O 1
ATOM 712 N N . LEU A 1 85 ? 10.774 15.528 -20.816 1.00 75.44 85 LEU A N 1
ATOM 713 C CA . LEU A 1 85 ? 12.054 15.164 -20.209 1.00 75.44 85 LEU A CA 1
ATOM 714 C C . LEU A 1 85 ? 13.158 16.198 -20.475 1.00 75.44 85 LEU A C 1
ATOM 716 O O . LEU A 1 85 ? 14.325 15.953 -20.171 1.00 75.44 85 LEU A O 1
ATOM 720 N N . SER A 1 86 ? 12.838 17.371 -21.030 1.00 71.62 86 SER A N 1
ATOM 721 C CA . SER A 1 86 ? 13.841 18.407 -21.331 1.00 71.62 86 SER A CA 1
ATOM 722 C C . SER A 1 86 ? 14.613 18.878 -20.095 1.00 71.62 86 SER A C 1
ATOM 724 O O . SER A 1 86 ? 15.798 19.195 -20.196 1.00 71.62 86 SER A O 1
ATOM 726 N N . THR A 1 87 ? 13.991 18.854 -18.914 1.00 65.62 87 THR A N 1
ATOM 727 C CA . THR A 1 87 ? 14.648 19.155 -17.633 1.00 65.62 87 THR A CA 1
ATOM 728 C C . THR A 1 87 ? 15.683 18.097 -17.239 1.00 65.62 87 THR A C 1
ATOM 730 O O . THR A 1 87 ? 16.618 18.405 -16.504 1.00 65.62 87 THR A O 1
ATOM 733 N N . TRP A 1 88 ? 15.588 16.875 -17.772 1.00 62.72 88 TRP A N 1
ATOM 734 C CA . TRP A 1 88 ? 16.502 15.771 -17.466 1.00 62.72 88 TRP A CA 1
ATOM 735 C C . TRP A 1 88 ? 17.815 15.881 -18.252 1.00 62.72 88 TRP A C 1
ATOM 737 O O . TRP A 1 88 ? 18.848 15.392 -17.796 1.00 62.72 88 TRP A O 1
ATOM 747 N N . ARG A 1 89 ? 17.821 16.625 -19.368 1.00 57.34 89 ARG A N 1
ATOM 748 C CA . ARG A 1 89 ? 19.050 16.977 -20.104 1.00 57.34 89 ARG A CA 1
ATOM 749 C C . ARG A 1 89 ? 20.014 17.827 -19.284 1.00 57.34 89 ARG A C 1
ATOM 751 O O . ARG A 1 89 ? 21.220 17.749 -19.498 1.00 57.34 89 ARG A O 1
ATOM 758 N N . PHE A 1 90 ? 19.508 18.604 -18.322 1.00 54.72 90 PHE A N 1
ATOM 759 C CA . PHE A 1 90 ? 20.351 19.374 -17.401 1.00 54.72 90 PHE A CA 1
ATOM 760 C C . PHE A 1 90 ? 21.285 18.469 -16.576 1.00 54.72 90 PHE A C 1
ATOM 762 O O . PHE A 1 90 ? 22.359 18.903 -16.170 1.00 54.72 90 PHE A O 1
ATOM 769 N N . PHE A 1 91 ? 20.926 17.193 -16.400 1.00 54.44 91 PHE A N 1
ATOM 770 C CA . PHE A 1 91 ? 21.747 16.187 -15.723 1.00 54.44 91 PHE A CA 1
ATOM 771 C C . PHE A 1 91 ? 22.663 15.395 -16.673 1.00 54.44 91 PHE A C 1
ATOM 773 O O . PHE A 1 91 ? 23.216 14.372 -16.280 1.00 54.44 91 PHE A O 1
ATOM 780 N N . GLY A 1 92 ? 22.847 15.855 -17.918 1.00 48.44 92 GLY A N 1
ATOM 781 C CA . GLY A 1 92 ? 23.755 15.232 -18.887 1.00 48.44 92 GLY A CA 1
ATOM 782 C C . GLY A 1 92 ? 23.238 13.926 -19.498 1.00 48.44 92 GLY A C 1
ATOM 783 O O . GLY A 1 92 ? 24.010 13.211 -20.131 1.00 48.44 92 GLY A O 1
ATOM 784 N N . ILE A 1 93 ? 21.952 13.609 -19.317 1.00 55.16 93 ILE A N 1
ATOM 785 C CA . ILE A 1 93 ? 21.309 12.436 -19.914 1.00 55.16 93 ILE A CA 1
ATOM 786 C C . ILE A 1 93 ? 20.702 12.856 -21.257 1.00 55.16 93 ILE A C 1
ATOM 788 O O . ILE A 1 93 ? 19.835 13.733 -21.306 1.00 55.16 93 ILE A O 1
ATOM 792 N N . ASP A 1 94 ? 21.157 12.245 -22.352 1.00 50.53 94 ASP A N 1
ATOM 793 C CA . ASP A 1 94 ? 20.672 12.533 -23.708 1.00 50.53 94 ASP A CA 1
ATOM 794 C C . ASP A 1 94 ? 19.330 11.822 -23.962 1.00 50.53 94 ASP A C 1
ATOM 796 O O . ASP A 1 94 ? 19.224 10.841 -24.696 1.00 50.53 94 ASP A O 1
ATOM 800 N N . CYS A 1 95 ? 18.290 12.272 -23.259 1.00 58.81 95 CYS A N 1
ATOM 801 C CA . CYS A 1 95 ? 16.929 11.787 -23.453 1.00 58.81 95 CYS A CA 1
ATOM 802 C C . CYS A 1 95 ? 16.269 12.497 -24.646 1.00 58.81 95 CYS A C 1
ATOM 804 O O . CYS A 1 95 ? 16.481 13.696 -24.898 1.00 58.81 95 CYS A O 1
ATOM 806 N N . GLY A 1 96 ? 15.383 11.775 -25.341 1.00 63.06 96 GLY A N 1
ATOM 807 C CA . GLY A 1 96 ? 14.351 12.411 -26.159 1.00 63.06 96 GLY A CA 1
ATOM 808 C C . GLY A 1 96 ? 13.583 13.436 -25.319 1.00 63.06 96 GLY A C 1
ATOM 809 O O . GLY A 1 96 ? 13.401 13.243 -24.120 1.00 63.06 96 GLY A O 1
ATOM 810 N N . ASN A 1 97 ? 13.164 14.549 -25.927 1.00 66.44 97 ASN A N 1
ATOM 811 C CA . ASN A 1 97 ? 12.497 15.638 -25.198 1.00 66.44 97 ASN A CA 1
ATOM 812 C C . ASN A 1 97 ? 11.173 15.208 -24.552 1.00 66.44 97 ASN A C 1
ATOM 814 O O . ASN A 1 97 ? 10.693 15.879 -23.644 1.00 66.44 97 ASN A O 1
ATOM 818 N N . GLU A 1 98 ? 10.586 14.119 -25.038 1.00 80.06 98 GLU A N 1
ATOM 819 C CA . GLU A 1 98 ? 9.245 13.672 -24.704 1.00 80.06 98 GLU A CA 1
ATOM 820 C C . GLU A 1 98 ? 9.210 12.149 -24.564 1.00 80.06 98 GLU A C 1
ATOM 822 O O . GLU A 1 98 ? 9.840 11.432 -25.348 1.00 80.06 98 GLU A O 1
ATOM 827 N N . TYR A 1 99 ? 8.445 11.657 -23.591 1.00 82.31 99 TYR A N 1
ATOM 828 C CA . TYR A 1 99 ? 8.172 10.235 -23.401 1.00 82.31 99 TYR A CA 1
ATOM 829 C C . TYR A 1 99 ? 6.667 9.989 -23.334 1.00 82.31 99 TYR A C 1
ATOM 831 O O . TYR A 1 99 ? 5.971 10.590 -22.519 1.00 82.31 99 TYR A O 1
ATOM 839 N N . LYS A 1 100 ? 6.162 9.089 -24.183 1.00 87.56 100 LYS A N 1
ATOM 840 C CA . LYS A 1 100 ? 4.761 8.654 -24.136 1.00 87.56 100 LYS A CA 1
ATOM 841 C C . LYS A 1 100 ? 4.580 7.658 -22.997 1.00 87.56 100 LYS A C 1
ATOM 843 O O . LYS A 1 100 ? 5.168 6.579 -23.032 1.00 87.56 100 LYS A O 1
ATOM 848 N N . THR A 1 101 ? 3.757 8.000 -22.015 1.00 90.88 101 THR A N 1
ATOM 849 C CA . THR A 1 101 ? 3.634 7.227 -20.768 1.00 90.88 101 THR A CA 1
ATOM 850 C C . THR A 1 101 ? 2.671 6.048 -20.856 1.00 90.88 101 THR A C 1
ATOM 852 O O . THR A 1 101 ? 2.642 5.230 -19.946 1.00 90.88 101 THR A O 1
ATOM 855 N N . GLU A 1 102 ? 1.917 5.917 -21.949 1.00 93.69 102 GLU A N 1
ATOM 856 C CA . GLU A 1 102 ? 0.848 4.924 -22.118 1.00 93.69 102 GLU A CA 1
ATOM 857 C C . GLU A 1 102 ? 1.291 3.486 -21.790 1.00 93.69 102 GLU A C 1
ATOM 859 O O . GLU A 1 102 ? 0.682 2.818 -20.957 1.00 93.69 102 GLU A O 1
ATOM 864 N N . PHE A 1 103 ? 2.402 3.022 -22.373 1.00 91.81 103 PHE A N 1
ATOM 865 C CA . PHE A 1 103 ? 2.914 1.672 -22.114 1.00 91.81 103 PHE A CA 1
ATOM 866 C C . PHE A 1 103 ? 3.450 1.501 -20.692 1.00 91.81 103 PHE A C 1
ATOM 868 O O . PHE A 1 103 ? 3.312 0.424 -20.119 1.00 91.81 103 PHE A O 1
ATOM 875 N N . LEU A 1 104 ? 4.031 2.554 -20.109 1.00 93.69 104 LEU A N 1
ATOM 876 C CA . LEU A 1 104 ? 4.492 2.529 -18.723 1.00 93.69 104 LEU A CA 1
ATOM 877 C C . LEU A 1 104 ? 3.308 2.412 -17.756 1.00 93.69 104 LEU A C 1
ATOM 879 O O . LEU A 1 104 ? 3.378 1.616 -16.825 1.00 93.69 104 LEU A O 1
ATOM 883 N N . LYS A 1 105 ? 2.216 3.138 -18.021 1.00 96.06 105 LYS A N 1
ATOM 884 C CA . LYS A 1 105 ? 0.958 3.059 -17.264 1.00 96.06 105 LYS A CA 1
ATOM 885 C C . LYS A 1 105 ? 0.307 1.681 -17.356 1.00 96.06 105 LYS A C 1
ATOM 887 O O . LYS A 1 105 ? -0.185 1.176 -16.354 1.00 96.06 105 LYS A O 1
ATOM 892 N N . MET A 1 106 ? 0.298 1.059 -18.536 1.00 94.81 106 MET A N 1
ATOM 893 C CA . MET A 1 106 ? -0.208 -0.314 -18.670 1.00 94.81 106 MET A CA 1
ATOM 894 C C . MET A 1 106 ? 0.672 -1.306 -17.901 1.00 94.81 106 MET A C 1
ATOM 896 O O . MET A 1 106 ? 0.166 -2.121 -17.136 1.00 94.81 106 MET A O 1
ATOM 900 N N . ALA A 1 107 ? 1.995 -1.196 -18.050 1.00 93.19 107 ALA A N 1
ATOM 901 C CA . ALA A 1 107 ? 2.940 -2.086 -17.387 1.00 93.19 107 ALA A CA 1
ATOM 902 C C . ALA A 1 107 ? 2.919 -1.957 -15.856 1.00 93.19 107 ALA A C 1
ATOM 904 O O . ALA A 1 107 ? 3.060 -2.965 -15.165 1.00 93.19 107 ALA A O 1
ATOM 905 N N . SER A 1 108 ? 2.744 -0.748 -15.309 1.00 94.12 108 SER A N 1
ATOM 906 C CA . SER A 1 108 ? 2.646 -0.548 -13.859 1.00 94.12 108 SER A CA 1
ATOM 907 C C . SER A 1 108 ? 1.376 -1.169 -13.287 1.00 94.12 108 SER A C 1
ATOM 909 O O . SER A 1 108 ? 1.432 -1.819 -12.243 1.00 94.12 108 SER A O 1
ATOM 911 N N . LEU A 1 109 ? 0.262 -1.053 -14.008 1.00 94.19 109 LEU A N 1
ATOM 912 C CA . LEU A 1 109 ? -0.996 -1.676 -13.624 1.00 94.19 109 LEU A CA 1
ATOM 913 C C . LEU A 1 109 ? -0.903 -3.209 -13.678 1.00 94.19 109 LEU A C 1
ATOM 915 O O . LEU A 1 109 ? -1.287 -3.888 -12.727 1.00 94.19 109 LEU A O 1
ATOM 919 N N . ASP A 1 110 ? -0.331 -3.762 -14.752 1.00 91.94 110 ASP A N 1
ATOM 920 C CA . ASP A 1 110 ? -0.081 -5.204 -14.876 1.00 91.94 110 ASP A CA 1
ATOM 921 C C . ASP A 1 110 ? 0.829 -5.727 -13.759 1.00 91.94 110 ASP A C 1
ATOM 923 O O . ASP A 1 110 ? 0.609 -6.823 -13.235 1.00 91.94 110 ASP A O 1
ATOM 927 N N . MET A 1 111 ? 1.835 -4.939 -13.366 1.00 89.38 111 MET A N 1
ATOM 928 C CA . MET A 1 111 ? 2.704 -5.261 -12.239 1.00 89.38 111 MET A CA 1
ATOM 929 C C . MET A 1 111 ? 1.881 -5.407 -10.961 1.00 89.38 111 MET A C 1
ATOM 931 O O . MET A 1 111 ? 1.951 -6.456 -10.328 1.00 89.38 111 MET A O 1
ATOM 935 N N . VAL A 1 112 ? 1.052 -4.418 -10.618 1.00 90.62 112 VAL A N 1
ATOM 936 C CA . VAL A 1 112 ? 0.179 -4.463 -9.433 1.00 90.62 112 VAL A CA 1
ATOM 937 C C . VAL A 1 112 ? -0.749 -5.675 -9.459 1.00 90.62 112 VAL A C 1
ATOM 939 O O . VAL A 1 112 ? -0.796 -6.414 -8.478 1.00 90.62 112 VAL A O 1
ATOM 942 N N . HIS A 1 113 ? -1.431 -5.939 -10.575 1.00 89.25 113 HIS A N 1
ATOM 943 C CA . HIS A 1 113 ? -2.326 -7.096 -10.683 1.00 89.25 113 HIS A CA 1
ATOM 944 C C . HIS A 1 113 ? -1.593 -8.429 -10.473 1.00 89.25 113 HIS A C 1
ATOM 946 O O . HIS A 1 113 ? -2.147 -9.358 -9.891 1.00 89.25 113 HIS A O 1
ATOM 952 N N . ASN A 1 114 ? -0.327 -8.538 -10.890 1.00 83.25 114 ASN A N 1
ATOM 953 C CA . ASN A 1 114 ? 0.478 -9.730 -10.616 1.00 83.25 114 ASN A CA 1
ATOM 954 C C . ASN A 1 114 ? 0.790 -9.911 -9.109 1.00 83.25 114 ASN A C 1
ATOM 956 O O . ASN A 1 114 ? 1.062 -11.043 -8.689 1.00 83.25 114 ASN A O 1
ATOM 960 N N . PHE A 1 115 ? 0.741 -8.838 -8.305 1.00 80.62 115 PHE A N 1
ATOM 961 C CA . PHE A 1 115 ? 0.902 -8.866 -6.843 1.00 80.62 115 PHE A CA 1
ATOM 962 C C . PHE A 1 115 ? -0.389 -9.092 -6.061 1.00 80.62 115 PHE A C 1
ATOM 964 O O . PHE A 1 115 ? -0.296 -9.443 -4.886 1.00 80.62 115 PHE A O 1
ATOM 971 N N . GLU A 1 116 ? -1.564 -8.881 -6.658 1.00 86.38 116 GLU A N 1
ATOM 972 C CA . GLU A 1 116 ? -2.860 -9.032 -5.986 1.00 86.38 116 GLU A CA 1
ATOM 973 C C . GLU A 1 116 ? -3.162 -10.512 -5.701 1.00 86.38 116 GLU A C 1
ATOM 975 O O . GLU A 1 116 ? -3.957 -11.170 -6.369 1.00 86.38 116 GLU A O 1
ATOM 980 N N . LYS A 1 117 ? -2.490 -11.041 -4.677 1.00 85.75 117 LYS A N 1
ATOM 981 C CA . LYS A 1 117 ? -2.613 -12.405 -4.163 1.00 85.75 117 LYS A CA 1
ATOM 982 C C . LYS A 1 117 ? -2.968 -12.325 -2.680 1.00 85.75 117 LYS A C 1
ATOM 984 O O . LYS A 1 117 ? -2.072 -12.396 -1.836 1.00 85.75 117 LYS A O 1
ATOM 989 N N . PRO A 1 118 ? -4.253 -12.119 -2.335 1.00 84.38 118 PRO A N 1
ATOM 990 C CA . PRO A 1 118 ? -4.690 -11.919 -0.952 1.00 84.38 118 PRO A CA 1
ATOM 991 C C . PRO A 1 118 ? -4.268 -13.043 0.005 1.00 84.38 118 PRO A C 1
ATOM 993 O O . PRO A 1 118 ? -4.118 -12.811 1.205 1.00 84.38 118 PRO A O 1
ATOM 996 N N . GLU A 1 119 ? -4.057 -14.253 -0.512 1.00 88.75 119 GLU A N 1
ATOM 997 C CA . GLU A 1 119 ? -3.529 -15.409 0.214 1.00 88.75 119 GLU A CA 1
ATOM 998 C C . GLU A 1 119 ? -2.093 -15.222 0.736 1.00 88.75 119 GLU A C 1
ATOM 1000 O O . GLU A 1 119 ? -1.702 -15.899 1.685 1.00 88.75 119 GLU A O 1
ATOM 1005 N N . PHE A 1 120 ? -1.317 -14.305 0.152 1.00 87.62 120 PHE A N 1
ATOM 1006 C CA . PHE A 1 120 ? 0.061 -13.998 0.550 1.00 87.62 120 PHE A CA 1
ATOM 1007 C C . PHE A 1 120 ? 0.163 -12.828 1.528 1.00 87.62 120 PHE A C 1
ATOM 1009 O O . PHE A 1 120 ? 1.267 -12.507 1.971 1.00 87.62 120 PHE A O 1
ATOM 1016 N N . PHE A 1 121 ? -0.960 -12.198 1.877 1.00 91.44 121 PHE A N 1
ATOM 1017 C CA . PHE A 1 121 ? -1.009 -11.067 2.800 1.00 91.44 121 PHE A CA 1
ATOM 1018 C C . PHE A 1 121 ? -1.463 -11.497 4.210 1.00 91.44 121 PHE A C 1
ATOM 1020 O O . PHE A 1 121 ? -2.103 -12.544 4.375 1.00 91.44 121 PHE A O 1
ATOM 1027 N N . PRO A 1 122 ? -1.171 -10.700 5.258 1.00 88.75 122 PRO A N 1
ATOM 1028 C CA . PRO A 1 122 ? -1.651 -10.970 6.610 1.00 88.75 122 PRO A CA 1
ATOM 1029 C C . PRO A 1 122 ? -3.180 -10.916 6.655 1.00 88.75 122 PRO A C 1
ATOM 1031 O O . PRO A 1 122 ? -3.783 -10.017 6.088 1.00 88.75 122 PRO A O 1
ATOM 1034 N N . GLN A 1 123 ? -3.842 -11.828 7.365 1.00 89.94 123 GLN A N 1
ATOM 1035 C CA . GLN A 1 123 ? -5.312 -11.906 7.388 1.00 89.94 123 GLN A CA 1
ATOM 1036 C C . GLN A 1 123 ? -5.950 -10.835 8.299 1.00 89.94 123 GLN A C 1
ATOM 1038 O O . GLN A 1 123 ? -6.576 -11.143 9.316 1.00 89.94 123 GLN A O 1
ATOM 1043 N N . TYR A 1 124 ? -5.786 -9.559 7.944 1.00 90.44 124 TYR A N 1
ATOM 1044 C CA . TYR A 1 124 ? -6.226 -8.420 8.753 1.00 90.44 124 TYR A CA 1
ATOM 1045 C C . TYR A 1 124 ? -7.664 -7.980 8.509 1.00 90.44 124 TYR A C 1
ATOM 1047 O O . TYR A 1 124 ? -8.221 -7.313 9.378 1.00 90.44 124 TYR A O 1
ATOM 1055 N N . LYS A 1 125 ? -8.298 -8.376 7.395 1.00 92.12 125 LYS A N 1
ATOM 1056 C CA . LYS A 1 125 ? -9.659 -7.934 7.031 1.00 92.12 125 LYS A CA 1
ATOM 1057 C C . LYS A 1 125 ? -10.633 -7.989 8.213 1.00 92.12 125 LYS A C 1
ATOM 1059 O O . LYS A 1 125 ? -11.215 -6.972 8.577 1.00 92.12 125 LYS A O 1
ATOM 1064 N N . THR A 1 126 ? -10.773 -9.156 8.842 1.00 91.81 126 THR A N 1
ATOM 1065 C CA . THR A 1 126 ? -11.697 -9.352 9.970 1.00 91.81 126 THR A CA 1
ATOM 1066 C C . THR A 1 126 ? -11.334 -8.479 11.170 1.00 91.81 126 THR A C 1
ATOM 1068 O O . THR A 1 126 ? -12.219 -7.894 11.781 1.00 91.81 126 THR A O 1
ATOM 1071 N N . LYS A 1 127 ? -10.041 -8.317 11.473 1.00 91.62 127 LYS A N 1
ATOM 1072 C CA . LYS A 1 127 ? -9.569 -7.519 12.617 1.00 91.62 127 LYS A CA 1
ATOM 1073 C C . LYS A 1 127 ? -9.807 -6.029 12.416 1.00 91.62 127 LYS A C 1
ATOM 1075 O O . LYS A 1 127 ? -10.255 -5.357 13.336 1.00 91.62 127 LYS A O 1
ATOM 1080 N N . ILE A 1 128 ? -9.562 -5.525 11.208 1.00 93.94 128 ILE A N 1
ATOM 1081 C CA . ILE A 1 128 ? -9.846 -4.130 10.854 1.00 93.94 128 ILE A CA 1
ATOM 1082 C C . ILE A 1 128 ? -11.351 -3.864 10.987 1.00 93.94 128 ILE A C 1
ATOM 1084 O O . ILE A 1 128 ? -11.745 -2.862 11.579 1.00 93.94 128 ILE A O 1
ATOM 1088 N N . ILE A 1 129 ? -12.199 -4.784 10.514 1.00 94.62 129 ILE A N 1
ATOM 1089 C CA . ILE A 1 129 ? -13.660 -4.686 10.667 1.00 94.62 129 ILE A CA 1
ATOM 1090 C C . ILE A 1 129 ? -14.067 -4.701 12.149 1.00 94.62 129 ILE A C 1
ATOM 1092 O O . ILE A 1 129 ? -14.880 -3.878 12.571 1.00 94.62 129 ILE A O 1
ATOM 1096 N N . GLU A 1 130 ? -13.505 -5.604 12.957 1.00 94.31 130 GLU A N 1
ATOM 1097 C CA . GLU A 1 130 ? -13.756 -5.663 14.403 1.00 94.31 130 GLU A CA 1
ATOM 1098 C C . GLU A 1 130 ? -13.375 -4.353 15.103 1.00 94.31 130 GLU A C 1
ATOM 1100 O O . GLU A 1 130 ? -14.170 -3.830 15.887 1.00 94.31 130 GLU A O 1
ATOM 1105 N N . LEU A 1 131 ? -12.205 -3.796 14.780 1.00 94.50 131 LEU A N 1
ATOM 1106 C CA . LEU A 1 131 ? -11.721 -2.521 15.307 1.00 94.50 131 LEU A CA 1
ATOM 1107 C C . LEU A 1 131 ? -12.691 -1.381 14.965 1.00 94.50 131 LEU A C 1
ATOM 1109 O O . LEU A 1 131 ? -13.144 -0.664 15.858 1.00 94.50 131 LEU A O 1
ATOM 1113 N N . VAL A 1 132 ? -13.077 -1.258 13.690 1.00 95.38 132 VAL A N 1
ATOM 1114 C CA . VAL A 1 132 ? -14.045 -0.248 13.234 1.00 95.38 132 VAL A CA 1
ATOM 1115 C C . VAL A 1 132 ? -15.383 -0.396 13.960 1.00 95.38 132 VAL A C 1
ATOM 1117 O O . VAL A 1 132 ? -15.922 0.583 14.477 1.00 95.38 132 VAL A O 1
ATOM 1120 N N . ASN A 1 133 ? -15.920 -1.613 14.050 1.00 94.44 133 ASN A N 1
ATOM 1121 C CA . ASN A 1 133 ? -17.205 -1.859 14.706 1.00 94.44 133 ASN A CA 1
ATOM 1122 C C . ASN A 1 133 ? -17.168 -1.519 16.200 1.00 94.44 133 ASN A C 1
ATOM 1124 O O . ASN A 1 133 ? -18.142 -0.986 16.738 1.00 94.44 133 ASN A O 1
ATOM 1128 N N . MET A 1 134 ? -16.048 -1.790 16.869 1.00 94.62 134 MET A N 1
ATOM 1129 C CA . MET A 1 134 ? -15.847 -1.447 18.274 1.00 94.62 134 MET A CA 1
ATOM 1130 C C . MET A 1 134 ? -15.845 0.071 18.484 1.00 94.62 134 MET A C 1
ATOM 1132 O O . MET A 1 134 ? -16.520 0.564 19.392 1.00 94.62 134 MET A O 1
ATOM 1136 N N . LEU A 1 135 ? -15.157 0.812 17.612 1.00 95.25 135 LEU A N 1
ATOM 1137 C CA . LEU A 1 135 ? -15.118 2.277 17.630 1.00 95.25 135 LEU A CA 1
ATOM 1138 C C . LEU A 1 135 ? -16.516 2.866 17.401 1.00 95.25 135 LEU A C 1
ATOM 1140 O O . LEU A 1 135 ? -16.978 3.680 18.202 1.00 95.25 135 LEU A O 1
ATOM 1144 N N . LEU A 1 136 ? -17.235 2.378 16.385 1.00 93.38 136 LEU A N 1
ATOM 1145 C CA . LEU A 1 136 ? -18.600 2.813 16.071 1.00 93.38 136 LEU A CA 1
ATOM 1146 C C . LEU A 1 136 ? -19.583 2.534 17.217 1.00 93.38 136 LEU A C 1
ATOM 1148 O O . LEU A 1 136 ? -20.344 3.421 17.606 1.00 93.38 136 LEU A O 1
ATOM 1152 N N . THR A 1 137 ? -19.537 1.333 17.803 1.00 95.00 137 THR A N 1
ATOM 1153 C CA . THR A 1 137 ? -20.412 0.935 18.925 1.00 95.00 137 THR A CA 1
ATOM 1154 C C . THR A 1 137 ? -20.228 1.851 20.135 1.00 95.00 137 THR A C 1
ATOM 1156 O O . THR A 1 137 ? -21.195 2.204 20.810 1.00 95.00 137 THR A O 1
ATOM 1159 N N . ASN A 1 138 ? -18.990 2.283 20.382 1.00 95.12 138 ASN A N 1
ATOM 1160 C CA . ASN A 1 138 ? -18.637 3.168 21.489 1.00 95.12 138 ASN A CA 1
ATOM 1161 C C . ASN A 1 138 ? -18.655 4.661 21.111 1.00 95.12 138 ASN A C 1
ATOM 1163 O O . ASN A 1 138 ? -18.277 5.497 21.928 1.00 95.12 138 ASN A O 1
ATOM 1167 N N . LYS A 1 139 ? -19.138 5.012 19.909 1.00 94.38 139 LYS A N 1
ATOM 1168 C CA . LYS A 1 139 ? -19.253 6.393 19.400 1.00 94.38 139 LYS A CA 1
ATOM 1169 C C . LYS A 1 139 ? -17.919 7.145 19.310 1.00 94.38 139 LYS A C 1
ATOM 1171 O O . LYS A 1 139 ? -17.892 8.370 19.437 1.00 94.38 139 LYS A O 1
ATOM 1176 N N . TYR A 1 140 ? -16.829 6.429 19.056 1.00 94.62 140 TYR A N 1
ATOM 1177 C CA . TYR A 1 140 ? -15.542 7.030 18.723 1.00 94.62 140 TYR A CA 1
ATOM 1178 C C . TYR A 1 140 ? -15.396 7.191 17.209 1.00 94.62 140 TYR A C 1
ATOM 1180 O O . TYR A 1 140 ? -15.780 6.318 16.430 1.00 94.62 140 TYR A O 1
ATOM 1188 N N . GLY A 1 141 ? -14.832 8.327 16.798 1.00 90.69 141 GLY A N 1
ATOM 1189 C CA . GLY A 1 141 ? -14.427 8.554 15.415 1.00 90.69 141 GLY A CA 1
ATOM 1190 C C . GLY A 1 141 ? -13.118 7.838 15.085 1.00 90.69 141 GLY A C 1
ATOM 1191 O O . GLY A 1 141 ? -12.318 7.538 15.972 1.00 90.69 141 GLY A O 1
ATOM 1192 N N . TYR A 1 142 ? -12.898 7.602 13.796 1.00 94.56 142 TYR A N 1
ATOM 1193 C CA . TYR A 1 142 ? -11.647 7.081 13.261 1.00 94.56 142 TYR A CA 1
ATOM 1194 C C . TYR A 1 142 ? -11.383 7.675 11.880 1.00 94.56 142 TYR A C 1
ATOM 1196 O O . TYR A 1 142 ? -12.310 8.067 11.170 1.00 94.56 142 TYR A O 1
ATOM 1204 N N . GLU A 1 143 ? -10.115 7.716 11.502 1.00 95.25 143 GLU A N 1
ATOM 1205 C CA . GLU A 1 143 ? -9.672 8.020 10.149 1.00 95.25 143 GLU A CA 1
ATOM 1206 C C . GLU A 1 143 ? -8.982 6.780 9.592 1.00 95.25 143 GLU A C 1
ATOM 1208 O O . GLU A 1 143 ? -8.002 6.310 10.161 1.00 95.25 143 GLU A O 1
ATOM 1213 N N . LEU A 1 144 ? -9.502 6.238 8.495 1.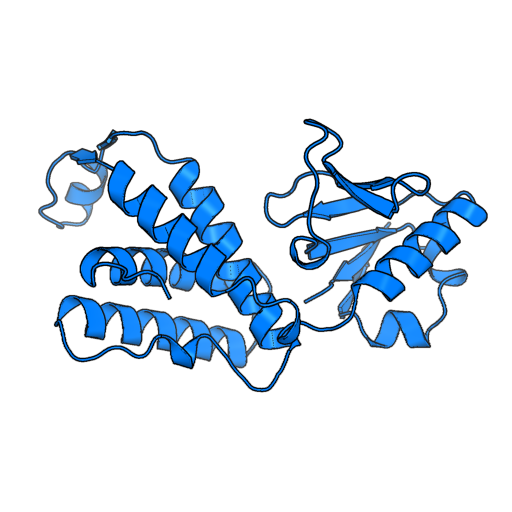00 95.50 144 LEU A N 1
ATOM 1214 C CA . LEU A 1 144 ? -8.923 5.093 7.801 1.00 95.50 144 LEU A CA 1
ATOM 1215 C C . LEU A 1 144 ? -8.420 5.549 6.431 1.00 95.50 144 LEU A C 1
ATOM 1217 O O . LEU A 1 144 ? -9.134 6.260 5.716 1.00 95.50 144 LEU A O 1
ATOM 1221 N N . ARG A 1 145 ? -7.192 5.162 6.078 1.00 93.62 145 ARG A N 1
ATOM 1222 C CA . ARG A 1 145 ? -6.510 5.636 4.867 1.00 93.62 145 ARG A CA 1
ATOM 1223 C C . ARG A 1 145 ? -6.086 4.497 3.963 1.00 93.62 145 ARG A C 1
ATOM 1225 O O . ARG A 1 145 ? -5.530 3.505 4.436 1.00 93.62 145 ARG A O 1
ATOM 1232 N N . SER A 1 146 ? -6.317 4.676 2.669 1.00 91.88 146 SER A N 1
ATOM 1233 C CA . SER A 1 146 ? -5.770 3.824 1.616 1.00 91.88 146 SER A CA 1
ATOM 1234 C C . SER A 1 146 ? -4.409 4.317 1.139 1.00 91.88 146 SER A C 1
ATOM 1236 O O . SER A 1 146 ? -3.960 5.411 1.488 1.00 91.88 146 SER A O 1
ATOM 1238 N N . ILE A 1 147 ? -3.766 3.491 0.320 1.00 88.75 147 ILE A N 1
ATOM 1239 C CA . ILE A 1 147 ? -2.450 3.726 -0.269 1.00 88.75 147 ILE A CA 1
ATOM 1240 C C . ILE A 1 147 ? -2.310 5.004 -1.096 1.00 88.75 147 ILE A C 1
ATOM 1242 O O . ILE A 1 147 ? -1.259 5.638 -1.101 1.00 88.75 147 ILE A O 1
ATOM 1246 N N . ASP A 1 148 ? -3.382 5.402 -1.763 1.00 84.56 148 ASP A N 1
ATOM 1247 C CA . ASP A 1 148 ? -3.492 6.645 -2.521 1.00 84.56 148 ASP A CA 1
ATOM 1248 C C . ASP A 1 148 ? -3.985 7.815 -1.649 1.00 84.56 148 ASP A C 1
ATOM 1250 O O . ASP A 1 148 ? -4.509 8.805 -2.154 1.00 84.56 148 ASP A O 1
ATOM 1254 N N . GLU A 1 149 ? -3.828 7.688 -0.326 1.00 85.62 149 GLU A N 1
ATOM 1255 C CA . GLU A 1 149 ? -4.179 8.665 0.711 1.00 85.62 149 GLU A CA 1
ATOM 1256 C C . GLU A 1 149 ? -5.672 9.027 0.775 1.00 85.62 149 GLU A C 1
ATOM 1258 O O . GLU A 1 149 ? -6.068 9.969 1.478 1.00 85.62 149 GLU A O 1
ATOM 1263 N N . LYS A 1 150 ? -6.543 8.267 0.102 1.00 91.06 150 LYS A N 1
ATOM 1264 C CA . LYS A 1 150 ? -7.986 8.499 0.158 1.00 91.06 150 LYS A CA 1
ATOM 1265 C C . LYS A 1 150 ? -8.547 8.130 1.530 1.00 91.06 150 LYS A C 1
ATOM 1267 O O . LYS A 1 150 ? -8.068 7.235 2.227 1.00 91.06 150 LYS A O 1
ATOM 1272 N N . TYR A 1 151 ? -9.590 8.857 1.922 1.00 94.25 151 TYR A N 1
ATOM 1273 C CA . TYR A 1 151 ? -10.352 8.558 3.127 1.00 94.25 151 TYR A CA 1
ATOM 1274 C C . TYR A 1 151 ? -11.297 7.391 2.870 1.00 94.25 151 TYR A C 1
ATOM 1276 O O . TYR A 1 151 ? -12.141 7.459 1.970 1.00 94.25 151 TYR A O 1
ATOM 1284 N N . ILE A 1 152 ? -11.177 6.356 3.691 1.00 96.31 152 ILE A N 1
ATOM 1285 C CA . ILE A 1 152 ? -11.938 5.121 3.555 1.00 96.31 152 ILE A CA 1
ATOM 1286 C C . ILE A 1 152 ? -12.966 5.008 4.676 1.00 96.31 152 ILE A C 1
ATOM 1288 O O . ILE A 1 152 ? -12.707 5.375 5.823 1.00 96.31 152 ILE A O 1
ATOM 1292 N N . GLN A 1 153 ? -14.136 4.474 4.344 1.00 95.00 153 GLN A N 1
ATOM 1293 C CA . GLN A 1 153 ? -15.182 4.143 5.299 1.00 95.00 153 GLN A CA 1
ATOM 1294 C C . GLN A 1 153 ? -15.601 2.679 5.141 1.00 95.00 153 GLN A C 1
ATOM 1296 O O . GLN A 1 153 ? -15.551 2.112 4.052 1.00 95.00 153 GLN A O 1
ATOM 1301 N N . TRP A 1 154 ? -16.001 2.067 6.253 1.00 94.81 154 TRP A N 1
ATOM 1302 C CA . TRP A 1 154 ? -16.611 0.742 6.290 1.00 94.81 154 TRP A CA 1
ATOM 1303 C C . TRP A 1 154 ? -18.134 0.838 6.143 1.00 94.81 154 TRP A C 1
ATOM 1305 O O . TRP A 1 154 ? -18.780 1.550 6.919 1.00 94.81 154 TRP A O 1
ATOM 1315 N N . ASP A 1 155 ? -18.697 0.102 5.186 1.00 92.00 155 ASP A N 1
ATOM 1316 C CA . ASP A 1 155 ? -20.138 -0.114 5.049 1.00 92.00 155 ASP A CA 1
ATOM 1317 C C . ASP A 1 155 ? -20.539 -1.408 5.775 1.00 92.00 155 ASP A C 1
ATOM 1319 O O . ASP A 1 155 ? -20.191 -2.510 5.347 1.00 92.00 155 ASP A O 1
ATOM 1323 N N . GLN A 1 156 ? -21.283 -1.289 6.879 1.00 88.50 156 GLN A N 1
ATOM 1324 C CA . GLN A 1 156 ? -21.771 -2.450 7.631 1.00 88.50 156 GLN A CA 1
ATOM 1325 C C . GLN A 1 156 ? -22.867 -3.230 6.895 1.00 88.50 156 GLN A C 1
ATOM 1327 O O . GLN A 1 156 ? -22.988 -4.435 7.117 1.00 88.50 156 GLN A O 1
ATOM 1332 N N . GLU A 1 157 ? -23.667 -2.570 6.056 1.00 88.81 157 GLU A N 1
ATOM 1333 C CA . GLU A 1 157 ? -24.775 -3.202 5.333 1.00 88.81 157 GLU A CA 1
ATOM 1334 C C . GLU A 1 157 ? -24.251 -4.029 4.160 1.00 88.81 157 GLU A C 1
ATOM 1336 O O . GLU A 1 157 ? -24.706 -5.151 3.932 1.00 88.81 157 GLU A O 1
ATOM 1341 N N . GLN A 1 158 ? -23.270 -3.484 3.439 1.00 88.25 158 GLN A N 1
ATOM 1342 C CA . GLN A 1 158 ? -22.683 -4.129 2.262 1.00 88.25 158 GLN A CA 1
ATOM 1343 C C . GLN A 1 158 ? -21.472 -5.008 2.596 1.00 88.25 158 GLN A C 1
ATOM 1345 O O . GLN A 1 158 ? -21.102 -5.875 1.806 1.00 88.25 158 GLN A O 1
ATOM 1350 N N . GLY A 1 159 ? -20.855 -4.819 3.764 1.00 90.06 159 GLY A N 1
ATOM 1351 C CA . GLY A 1 159 ? -19.700 -5.604 4.189 1.00 90.06 159 GLY A CA 1
ATOM 1352 C C . GLY A 1 159 ? -18.425 -5.300 3.392 1.00 90.06 159 GLY A C 1
ATOM 1353 O O . GLY A 1 159 ? -17.596 -6.198 3.197 1.00 90.06 159 GLY A O 1
ATOM 1354 N N . LEU A 1 160 ? -18.262 -4.055 2.937 1.00 94.12 16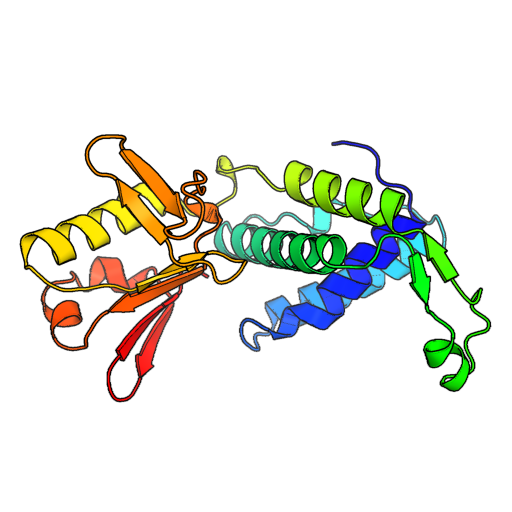0 LEU A N 1
ATOM 1355 C CA . LEU A 1 160 ? -17.135 -3.606 2.116 1.00 94.12 160 LEU A CA 1
ATOM 1356 C C . LEU A 1 160 ? -16.565 -2.262 2.583 1.00 94.12 160 LEU A C 1
ATOM 1358 O O . LEU A 1 160 ? -17.217 -1.492 3.290 1.00 94.12 160 LEU A O 1
ATOM 1362 N N . PHE A 1 161 ? -15.322 -1.992 2.190 1.00 95.31 161 PHE A N 1
ATOM 1363 C CA . PHE A 1 161 ? -14.704 -0.681 2.363 1.00 95.31 161 PHE A CA 1
ATOM 1364 C C . PHE A 1 161 ? -14.913 0.144 1.099 1.00 95.31 161 PHE A C 1
ATOM 1366 O O . PHE A 1 161 ? -14.845 -0.388 -0.008 1.00 95.31 161 PHE A O 1
ATOM 1373 N N . TYR A 1 162 ? -15.130 1.445 1.256 1.00 95.19 162 TYR A N 1
ATOM 1374 C CA . TYR A 1 162 ? -15.283 2.351 0.127 1.00 95.19 162 TYR A CA 1
ATOM 1375 C C . TYR A 1 162 ? -14.601 3.694 0.369 1.00 95.19 162 TYR A C 1
ATOM 1377 O O . TYR A 1 162 ? -14.493 4.179 1.500 1.00 95.19 162 TYR A O 1
ATOM 1385 N N . CYS A 1 163 ? -14.175 4.328 -0.716 1.00 94.19 163 CYS A N 1
ATOM 1386 C CA . CYS A 1 163 ? -13.657 5.685 -0.691 1.00 94.19 163 CYS A CA 1
ATOM 1387 C C . CYS A 1 163 ? -14.793 6.696 -0.476 1.00 94.19 163 CYS A C 1
ATOM 1389 O O . CYS A 1 163 ? -15.796 6.716 -1.194 1.00 94.19 163 CYS A O 1
ATOM 1391 N N . LEU A 1 164 ? -14.627 7.596 0.494 1.00 89.44 164 LEU A N 1
ATOM 1392 C CA . LEU A 1 164 ? -15.624 8.615 0.824 1.00 89.44 164 LEU A CA 1
ATOM 1393 C C . LEU A 1 164 ? -15.912 9.592 -0.326 1.00 89.44 164 LEU A C 1
ATOM 1395 O O . LEU A 1 164 ? -17.051 10.049 -0.446 1.00 89.44 164 LEU A O 1
ATOM 1399 N N . GLY A 1 165 ? -14.899 9.906 -1.139 1.00 88.88 165 GLY A N 1
ATOM 1400 C CA . GLY A 1 165 ? -14.974 10.926 -2.187 1.00 88.88 165 GLY A CA 1
ATOM 1401 C C . GLY A 1 165 ? -15.684 10.467 -3.459 1.00 88.88 165 GLY A C 1
ATOM 1402 O O . GLY A 1 165 ? -16.530 11.193 -3.973 1.00 88.88 165 GLY A O 1
ATOM 1403 N N . ASP A 1 166 ? -15.360 9.271 -3.954 1.00 90.19 166 ASP A N 1
ATOM 1404 C CA . ASP A 1 166 ? -15.847 8.752 -5.243 1.00 90.19 166 ASP A CA 1
ATOM 1405 C C . ASP A 1 166 ? -16.744 7.504 -5.110 1.00 90.19 166 ASP A C 1
ATOM 1407 O O . ASP A 1 166 ? -17.301 7.048 -6.106 1.00 90.19 166 ASP A O 1
ATOM 1411 N N . LYS A 1 167 ? -16.928 6.981 -3.886 1.00 90.19 167 LYS A N 1
ATOM 1412 C CA . LYS A 1 167 ? -17.711 5.769 -3.576 1.00 90.19 167 LYS A CA 1
ATOM 1413 C C . LYS A 1 167 ? -17.194 4.492 -4.245 1.00 90.19 167 LYS A C 1
ATOM 1415 O O . LYS A 1 167 ? -17.925 3.507 -4.294 1.00 90.19 167 LYS A O 1
ATOM 1420 N N . SER A 1 168 ? -15.951 4.486 -4.725 1.00 91.38 168 SER A N 1
ATOM 1421 C CA . SER A 1 168 ? -15.310 3.270 -5.228 1.00 91.38 168 SER A CA 1
ATOM 1422 C C . SER A 1 168 ? -15.064 2.270 -4.098 1.00 91.38 168 SER A C 1
ATOM 1424 O O . SER A 1 168 ? -14.742 2.661 -2.974 1.00 91.38 168 SER A O 1
ATOM 1426 N N . GLU A 1 169 ? -15.238 0.982 -4.397 1.00 93.94 169 GLU A N 1
ATOM 1427 C CA . GLU A 1 169 ? -14.865 -0.107 -3.494 1.00 93.94 169 GLU A CA 1
ATOM 1428 C C . GLU A 1 169 ? -13.343 -0.146 -3.322 1.00 93.94 169 GLU A C 1
ATOM 1430 O O . GLU A 1 169 ? -12.591 0.091 -4.270 1.00 93.94 169 GLU A O 1
ATOM 1435 N N . VAL A 1 170 ? -12.897 -0.438 -2.103 1.00 93.00 170 VAL A N 1
ATOM 1436 C CA . VAL A 1 170 ? -11.482 -0.501 -1.735 1.00 93.00 170 VAL A CA 1
ATOM 1437 C C . VAL A 1 170 ? -11.200 -1.838 -1.071 1.00 93.00 170 VAL A C 1
ATOM 1439 O O . VAL A 1 170 ? -11.934 -2.281 -0.184 1.00 93.00 170 VAL A O 1
ATOM 1442 N N . ASN A 1 171 ? -10.118 -2.497 -1.480 1.00 93.56 171 ASN A N 1
ATOM 1443 C CA . ASN 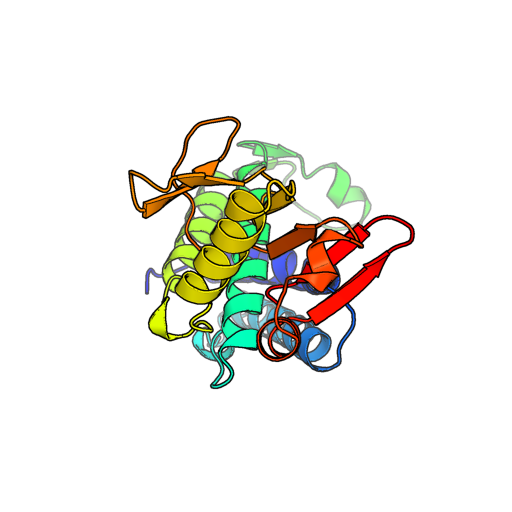A 1 171 ? -9.743 -3.753 -0.855 1.00 93.56 171 ASN A CA 1
ATOM 1444 C C . ASN A 1 171 ? -9.127 -3.497 0.520 1.00 93.56 171 ASN A C 1
ATOM 1446 O O . ASN A 1 171 ? -8.455 -2.499 0.760 1.00 93.56 171 ASN A O 1
ATOM 1450 N N . TRP A 1 172 ? -9.298 -4.442 1.444 1.00 92.94 172 TRP A N 1
ATOM 1451 C CA . TRP A 1 172 ? -8.726 -4.314 2.789 1.00 92.94 172 TRP A CA 1
ATOM 1452 C C . TRP A 1 172 ? -7.192 -4.220 2.764 1.00 92.94 172 TRP A C 1
ATOM 1454 O O . TRP A 1 172 ? -6.602 -3.588 3.634 1.00 92.94 172 TRP A O 1
ATOM 1464 N N . TYR A 1 173 ? -6.550 -4.840 1.771 1.00 93.50 173 TYR A N 1
ATOM 1465 C CA . TYR A 1 173 ? -5.102 -4.804 1.592 1.00 93.50 173 TYR A CA 1
ATOM 1466 C C . TYR A 1 173 ? -4.620 -3.510 0.929 1.00 93.50 173 TYR A C 1
ATOM 1468 O O . TYR A 1 173 ? -3.420 -3.329 0.802 1.00 93.50 173 TYR A O 1
ATOM 1476 N N . ASP A 1 174 ? -5.508 -2.590 0.543 1.00 93.25 174 ASP A N 1
ATOM 1477 C CA . ASP A 1 174 ? -5.137 -1.233 0.117 1.00 93.25 174 ASP A CA 1
ATOM 1478 C C . ASP A 1 174 ? -5.030 -0.260 1.301 1.00 93.25 174 ASP A C 1
ATOM 1480 O O . ASP A 1 174 ? -4.598 0.879 1.129 1.00 93.25 174 ASP A O 1
ATOM 1484 N N . LEU A 1 175 ? -5.440 -0.685 2.500 1.00 93.94 175 LEU A N 1
ATOM 1485 C CA . LEU A 1 175 ? -5.423 0.130 3.712 1.00 93.94 175 LEU A CA 1
ATOM 1486 C C . LEU A 1 175 ? -3.998 0.215 4.270 1.00 93.94 175 LEU A C 1
ATOM 1488 O O . LEU A 1 175 ? -3.351 -0.814 4.457 1.00 93.94 175 LEU A O 1
ATOM 1492 N N . ILE A 1 176 ? -3.526 1.426 4.585 1.00 91.69 176 ILE A N 1
ATOM 1493 C CA . ILE A 1 176 ? -2.181 1.633 5.155 1.00 91.69 176 ILE A CA 1
ATOM 1494 C C . ILE A 1 176 ? -2.239 1.772 6.674 1.00 91.69 176 ILE A C 1
ATOM 1496 O O . ILE A 1 176 ? -1.488 1.128 7.397 1.00 91.69 176 ILE A O 1
ATOM 1500 N N . TYR A 1 177 ? -3.113 2.645 7.173 1.00 92.69 177 TYR A N 1
ATOM 1501 C CA . TYR A 1 177 ? -3.187 2.936 8.597 1.00 92.69 177 TYR A CA 1
ATOM 1502 C C . TYR A 1 177 ? -4.573 3.411 9.016 1.00 92.69 177 TYR A C 1
ATOM 1504 O O . TYR A 1 177 ? -5.375 3.890 8.206 1.00 92.69 177 TYR A O 1
ATOM 1512 N N . MET A 1 178 ? -4.812 3.327 10.320 1.00 95.19 178 MET A N 1
ATOM 1513 C CA . MET A 1 178 ? -5.935 3.955 10.998 1.00 95.19 178 MET A CA 1
ATOM 1514 C C . MET A 1 178 ? -5.430 4.928 12.060 1.00 95.19 178 MET A C 1
ATOM 1516 O O . MET A 1 178 ? -4.495 4.622 12.796 1.00 95.19 178 MET A O 1
ATOM 1520 N N . ILE A 1 179 ? -6.069 6.087 12.167 1.00 94.69 179 ILE A N 1
ATOM 1521 C CA . ILE A 1 179 ? -5.885 7.019 13.276 1.00 94.69 179 ILE A CA 1
ATOM 1522 C C . ILE A 1 179 ? -7.148 7.011 14.131 1.00 94.69 179 ILE A C 1
ATOM 1524 O O . ILE A 1 179 ? -8.262 7.176 13.627 1.00 94.69 179 ILE A O 1
ATOM 1528 N N . ILE A 1 180 ? -6.961 6.853 15.436 1.00 94.88 180 ILE A N 1
ATOM 1529 C CA . ILE A 1 180 ? -8.010 6.971 16.450 1.00 94.88 180 ILE A CA 1
ATOM 1530 C C . ILE A 1 180 ? -7.586 7.970 17.529 1.00 94.88 180 ILE A C 1
ATOM 1532 O O . ILE A 1 180 ? -6.420 8.368 17.608 1.00 94.88 180 ILE A O 1
ATOM 1536 N N . SER A 1 181 ? -8.527 8.393 18.373 1.00 92.38 181 SER A N 1
ATOM 1537 C CA . SER A 1 181 ? -8.189 9.237 19.521 1.00 92.38 181 SER A CA 1
ATOM 1538 C C . SER A 1 181 ? -7.496 8.422 20.633 1.00 92.38 181 SER A C 1
ATOM 1540 O O . SER A 1 181 ? -7.730 7.213 20.747 1.00 92.38 181 SER A O 1
ATOM 1542 N N . PRO A 1 182 ? -6.667 9.046 21.490 1.00 89.94 182 PRO A N 1
ATOM 1543 C CA . PRO A 1 182 ? -6.057 8.364 22.635 1.00 89.94 182 PRO A CA 1
ATOM 1544 C C . PRO A 1 182 ? -7.076 7.730 23.597 1.00 89.94 182 PRO A C 1
ATOM 1546 O O . PRO A 1 182 ? -6.807 6.690 24.193 1.00 89.94 182 PRO A O 1
ATOM 1549 N N . GLU A 1 183 ? -8.266 8.315 23.736 1.00 91.44 183 GLU A N 1
ATOM 1550 C CA . GLU A 1 183 ? -9.359 7.760 24.544 1.00 91.44 183 GLU A CA 1
ATOM 1551 C C . GLU A 1 183 ? -9.930 6.495 23.899 1.00 91.44 183 GLU A C 1
ATOM 1553 O O . GLU A 1 183 ? -10.170 5.502 24.585 1.00 91.44 183 GLU A O 1
ATOM 1558 N N . ALA A 1 184 ? -10.085 6.505 22.573 1.00 91.94 184 ALA A N 1
ATOM 1559 C CA . ALA A 1 184 ? -10.563 5.357 21.815 1.00 91.94 184 ALA A CA 1
ATOM 1560 C C . ALA A 1 184 ? -9.604 4.158 21.904 1.00 91.94 184 ALA A C 1
ATOM 1562 O O . ALA A 1 184 ? -10.047 3.015 21.863 1.00 91.94 184 ALA A O 1
ATOM 1563 N N . LYS A 1 185 ? -8.298 4.380 22.107 1.00 92.19 185 LYS A N 1
ATOM 1564 C CA . LYS A 1 185 ? -7.332 3.295 22.360 1.00 92.19 185 LYS A CA 1
ATOM 1565 C C . LYS A 1 185 ? -7.721 2.439 23.574 1.00 92.19 185 LYS A C 1
ATOM 1567 O O . LYS A 1 185 ? -7.501 1.234 23.552 1.00 92.19 185 LYS A O 1
ATOM 1572 N N . GLN A 1 186 ? -8.314 3.029 24.617 1.00 90.44 186 GLN A N 1
ATOM 1573 C CA . GLN A 1 186 ? -8.589 2.337 25.888 1.00 90.44 186 GLN A CA 1
ATOM 1574 C C . GLN A 1 186 ? -9.622 1.212 25.765 1.00 90.44 186 GLN A C 1
ATOM 1576 O O . GLN A 1 186 ? -9.625 0.292 26.581 1.00 90.44 186 GLN A O 1
ATOM 1581 N N . ILE A 1 187 ? -10.497 1.280 24.759 1.00 93.38 187 ILE A N 1
ATOM 1582 C CA . ILE A 1 187 ? -11.490 0.232 24.499 1.00 93.38 187 ILE A CA 1
ATOM 1583 C C . ILE A 1 187 ? -10.938 -0.889 23.611 1.00 93.38 187 ILE A C 1
ATOM 1585 O O . ILE A 1 187 ? -11.540 -1.960 23.558 1.00 93.38 187 ILE A O 1
ATOM 1589 N N . VAL A 1 188 ? -9.805 -0.668 22.934 1.00 91.88 188 VAL A N 1
ATOM 1590 C CA . VAL A 1 188 ? -9.204 -1.650 22.028 1.00 91.88 188 VAL A CA 1
ATOM 1591 C C . VAL A 1 188 ? -8.388 -2.665 22.836 1.00 91.88 188 VAL A C 1
ATOM 1593 O O . VAL A 1 188 ? -7.493 -2.280 23.588 1.00 91.88 188 VAL A O 1
ATOM 1596 N N . PRO A 1 189 ? -8.645 -3.979 22.693 1.00 91.50 189 PRO A N 1
ATOM 1597 C CA . PRO A 1 189 ? -7.870 -5.000 23.383 1.00 91.50 189 PRO A CA 1
ATOM 1598 C C . PRO A 1 189 ? -6.388 -4.945 23.004 1.00 91.50 189 PRO A C 1
ATOM 1600 O O . PRO A 1 189 ? -6.052 -4.984 21.823 1.00 91.50 189 PRO A O 1
ATOM 1603 N N . GLN A 1 190 ? -5.501 -4.979 24.002 1.00 88.81 190 GLN A N 1
ATOM 1604 C CA . GLN A 1 190 ? -4.047 -4.939 23.796 1.00 88.81 190 GLN A CA 1
ATOM 1605 C C . GLN A 1 190 ? -3.556 -5.990 22.784 1.00 88.81 190 GLN A C 1
ATOM 1607 O O . GLN A 1 190 ? -2.799 -5.663 21.881 1.00 88.81 190 GLN A O 1
ATOM 1612 N N . ARG A 1 191 ? -4.081 -7.220 22.862 1.00 89.19 191 ARG A N 1
ATOM 1613 C CA . ARG A 1 191 ? -3.773 -8.316 21.923 1.00 89.19 191 ARG A CA 1
ATOM 1614 C C . ARG A 1 191 ? -4.027 -7.983 20.447 1.00 89.19 191 ARG A C 1
ATOM 1616 O O . ARG A 1 191 ? -3.440 -8.604 19.579 1.00 89.19 191 ARG A O 1
ATOM 1623 N N . MET A 1 192 ? -4.957 -7.068 20.163 1.00 88.19 192 MET A N 1
ATOM 1624 C CA . MET A 1 192 ? -5.263 -6.627 18.800 1.00 88.19 192 MET A CA 1
ATOM 1625 C C . MET A 1 192 ? -4.263 -5.563 18.346 1.00 88.19 192 MET A C 1
ATOM 1627 O O . MET A 1 192 ? -3.877 -5.547 17.186 1.00 88.19 192 MET A O 1
ATOM 1631 N N . LEU A 1 193 ? -3.826 -4.701 19.269 1.00 87.81 193 LEU A N 1
ATOM 1632 C CA . LEU A 1 193 ? -2.821 -3.672 19.006 1.00 87.81 193 LEU A CA 1
ATOM 1633 C C . LEU A 1 193 ? -1.432 -4.270 18.754 1.00 87.81 193 LEU A C 1
ATOM 1635 O O . LEU A 1 193 ? -0.701 -3.746 17.931 1.00 87.81 193 LEU A O 1
ATOM 1639 N N . GLU A 1 194 ? -1.084 -5.374 19.420 1.00 87.31 194 GLU A N 1
ATOM 1640 C CA . GLU A 1 194 ? 0.223 -6.047 19.298 1.00 87.31 194 GLU A CA 1
ATOM 1641 C C . GLU A 1 194 ? 0.543 -6.568 17.886 1.00 87.31 194 GLU A C 1
ATOM 1643 O O . GLU A 1 194 ? 1.699 -6.858 17.582 1.00 87.31 194 GLU A O 1
ATOM 1648 N N . GLU A 1 195 ? -0.456 -6.700 17.016 1.00 84.69 195 GLU A N 1
ATOM 1649 C CA . GLU A 1 195 ? -0.253 -7.170 15.642 1.00 84.69 195 GLU A CA 1
ATOM 1650 C C . GLU A 1 195 ? 0.122 -6.058 14.661 1.00 84.69 195 GLU A C 1
ATOM 1652 O O . GLU A 1 195 ? 0.718 -6.328 13.610 1.00 84.69 195 GLU A O 1
ATOM 1657 N N . PHE A 1 196 ? -0.215 -4.823 15.020 1.00 87.31 196 PHE A N 1
ATOM 1658 C CA . PHE A 1 196 ? -0.019 -3.624 14.222 1.00 87.31 196 PHE A CA 1
ATOM 1659 C C . PHE A 1 196 ? 1.155 -2.825 14.772 1.00 87.31 196 PHE A C 1
ATOM 1661 O O . PHE A 1 196 ? 1.358 -2.770 15.987 1.00 87.31 196 PHE A O 1
ATOM 1668 N N . ASP A 1 197 ? 1.904 -2.158 13.897 1.00 86.00 197 ASP A N 1
ATOM 1669 C CA . ASP A 1 197 ? 2.861 -1.174 14.385 1.00 86.00 197 ASP A CA 1
ATOM 1670 C C . ASP A 1 197 ? 2.098 0.065 14.880 1.00 86.00 197 ASP A C 1
ATOM 1672 O O . ASP A 1 197 ? 1.341 0.704 14.148 1.00 86.00 197 ASP A O 1
ATOM 1676 N N . CYS A 1 198 ? 2.224 0.357 16.172 1.00 88.94 198 CYS A N 1
ATOM 1677 C CA . CYS A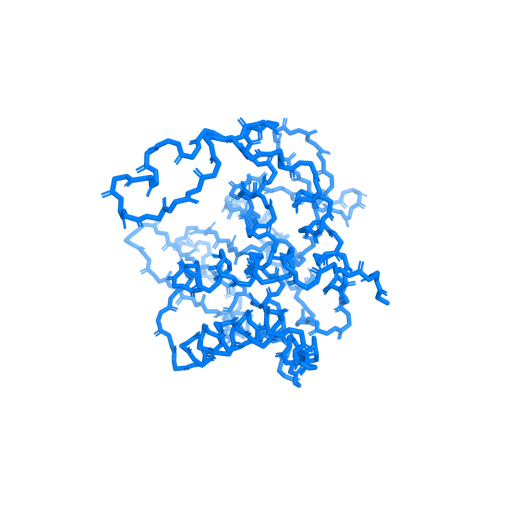 1 198 ? 1.405 1.347 16.858 1.00 88.94 198 CYS A CA 1
ATOM 1678 C C . CYS A 1 198 ? 2.255 2.531 17.313 1.00 88.94 198 CYS A C 1
ATOM 1680 O O . CYS A 1 198 ? 3.222 2.363 18.055 1.00 88.94 198 CYS A O 1
ATOM 1682 N N . GLN A 1 199 ? 1.835 3.744 16.955 1.00 88.56 199 GLN A N 1
ATOM 1683 C CA . GLN A 1 199 ? 2.557 4.975 17.276 1.00 88.56 199 GLN A CA 1
ATOM 1684 C C . GLN A 1 199 ? 1.661 5.948 18.046 1.00 88.56 199 GLN A C 1
ATOM 1686 O O . GLN A 1 199 ? 0.566 6.309 17.603 1.00 88.56 199 GLN A O 1
ATOM 1691 N N . GLU A 1 200 ? 2.139 6.389 19.212 1.00 86.75 200 GLU A N 1
ATOM 1692 C CA . GLU A 1 200 ? 1.527 7.489 19.960 1.00 86.75 200 GLU A CA 1
ATOM 1693 C C . GLU A 1 200 ? 2.008 8.829 19.397 1.00 86.75 200 GLU A C 1
ATOM 1695 O O . GLU A 1 200 ? 3.198 9.140 19.390 1.00 86.75 200 GLU A O 1
ATOM 1700 N N . LEU A 1 201 ? 1.059 9.634 18.931 1.00 82.62 201 LEU A N 1
ATOM 1701 C CA . LEU A 1 201 ? 1.254 11.011 18.499 1.00 82.62 201 LEU A CA 1
ATOM 1702 C C . LEU A 1 201 ? 0.544 11.924 19.507 1.00 82.62 201 LEU A C 1
ATOM 1704 O O . LEU A 1 201 ? -0.427 11.515 20.137 1.00 82.62 201 LEU A O 1
ATOM 1708 N N . ASN A 1 202 ? 0.987 13.178 19.648 1.00 77.88 202 ASN A N 1
ATOM 1709 C CA . ASN A 1 202 ? 0.543 14.080 20.729 1.00 77.88 202 ASN A CA 1
ATOM 1710 C C . ASN A 1 202 ? -0.977 14.102 20.997 1.00 77.88 202 ASN A C 1
ATOM 1712 O O . ASN A 1 202 ? -1.385 14.230 22.146 1.00 77.88 202 ASN A O 1
ATOM 1716 N N . TYR A 1 203 ? -1.810 13.978 19.959 1.00 81.62 203 TYR A N 1
ATOM 1717 C CA . TYR A 1 203 ? -3.275 13.976 20.078 1.00 81.62 203 TYR A CA 1
ATOM 1718 C C . TYR A 1 203 ? -3.945 12.825 19.314 1.00 81.62 203 TYR A C 1
ATOM 1720 O O . TYR A 1 203 ? -5.145 12.872 19.048 1.00 81.62 203 TYR A O 1
ATOM 1728 N N . GLN A 1 204 ? -3.174 11.819 18.900 1.00 89.50 204 GLN A N 1
ATOM 1729 C CA . GLN A 1 204 ? -3.620 10.775 17.980 1.00 89.50 204 GLN A CA 1
ATOM 1730 C C . GLN A 1 204 ? -2.920 9.452 18.290 1.00 89.50 204 GLN A C 1
ATOM 1732 O O . GLN A 1 204 ? -1.769 9.423 18.714 1.00 89.50 204 GLN A O 1
ATOM 1737 N N . PHE A 1 205 ? -3.601 8.345 18.035 1.00 91.12 205 PHE A N 1
ATOM 1738 C CA . PHE A 1 205 ? -3.012 7.016 18.084 1.00 91.12 205 PHE A CA 1
ATOM 1739 C C . PHE A 1 205 ? -3.100 6.396 16.693 1.00 91.12 205 PHE A C 1
ATOM 1741 O O . PHE A 1 205 ? -4.198 6.236 16.154 1.00 91.12 205 PHE A O 1
ATOM 1748 N N . LYS A 1 206 ? -1.944 6.100 16.099 1.00 91.81 206 LYS A N 1
ATOM 1749 C CA . LYS A 1 206 ? -1.835 5.552 14.747 1.00 91.81 206 LYS A CA 1
ATOM 1750 C C . LYS A 1 206 ? -1.596 4.047 14.829 1.00 91.81 206 LYS A C 1
ATOM 1752 O O . LYS A 1 206 ? -0.650 3.619 15.483 1.00 91.81 206 LYS A O 1
ATOM 1757 N N . LEU A 1 207 ? -2.435 3.274 14.147 1.00 91.50 207 LEU A N 1
ATOM 1758 C CA . LEU A 1 207 ? -2.267 1.843 13.912 1.00 91.50 207 LEU A CA 1
ATOM 1759 C C . LEU A 1 207 ? -1.838 1.649 12.459 1.00 91.50 207 LEU A C 1
ATOM 1761 O O . LEU A 1 207 ? -2.619 1.928 11.548 1.00 91.50 207 LEU A O 1
ATOM 1765 N N . ASN A 1 208 ? -0.604 1.215 12.246 1.00 88.94 208 ASN A N 1
ATOM 1766 C CA . ASN A 1 208 ? -0.046 0.912 10.939 1.00 88.94 208 ASN A CA 1
ATOM 1767 C C . ASN A 1 208 ? -0.287 -0.568 10.615 1.00 88.94 208 ASN A C 1
ATOM 1769 O O . ASN A 1 208 ? -0.018 -1.452 11.432 1.00 88.94 208 ASN A O 1
ATOM 1773 N N . PHE A 1 209 ? -0.839 -0.835 9.435 1.00 86.62 209 PHE A N 1
ATOM 1774 C CA . PHE A 1 209 ? -1.103 -2.200 8.977 1.00 86.62 209 PHE A CA 1
ATOM 1775 C C . PHE A 1 209 ? 0.125 -2.844 8.315 1.00 86.62 209 PHE A C 1
ATOM 1777 O O . PHE A 1 209 ? 0.062 -4.020 7.953 1.00 86.62 209 PHE A O 1
ATOM 1784 N N . LEU A 1 210 ? 1.221 -2.090 8.179 1.00 75.88 210 LEU A N 1
ATOM 1785 C CA . LEU A 1 210 ? 2.541 -2.553 7.746 1.00 75.88 210 LEU A CA 1
ATOM 1786 C C . LEU A 1 210 ? 3.405 -3.017 8.922 1.00 75.88 210 LEU A C 1
ATOM 1788 O O . LEU A 1 210 ? 3.355 -2.368 9.988 1.00 75.88 210 LEU A O 1
#

Sequence (210 aa):
MTYIQPHLFSMICRIAANRAYYFEFDDWRLKLRDALFEQSAMAELDIGFDIEILFTEDPKQNLCKYHLFKYTDCLIQSLNEIENLSTWRFFGIDCGNEYKTEFLKMASLDMVHNFEKPEFFPQYKTKIIELVNMLLTNKYGYELRSIDEKYIQWDQEQGLFYCLGDKSEVNWYDLIYMIISPEAKQIVPQRMLEEFDCQELNYQFKLNFL

Secondary structure (DSSP, 8-state):
-----HHHHHHHHHHHHHHTTTT---HHHHHHHHHHHHHHHHHHTT----GGGG--S-HHHHHHHHHHHHHHHHHHHHS-SEEE-GGGGGGT----SEEE-HHHHHHHHHHHHHH--GGGS---HHHHHHHHHHHHHTT--EEEEETT--EEEEETTTTE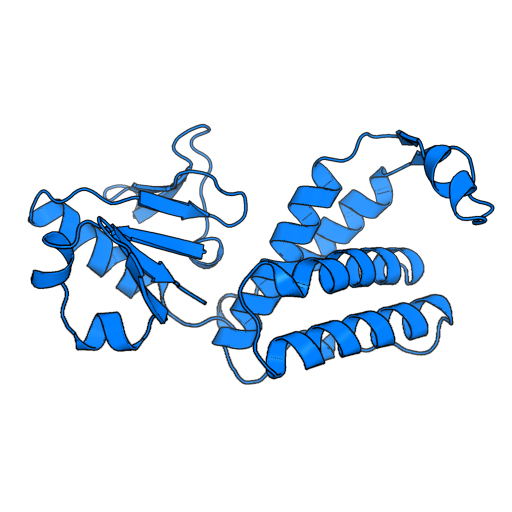EEETTT--EE-GGGEEEEEE-HHHHTTS-HHHHTTSEEEEETTEEEEE--